Protein AF-A0AAV3F1B6-F1 (afdb_monomer_lite)

Organism: NCBI:txid883154

Structure (mmCIF, N/CA/C/O backbone):
data_AF-A0AAV3F1B6-F1
#
_entry.id   AF-A0AAV3F1B6-F1
#
loop_
_atom_site.group_PDB
_atom_site.id
_atom_site.type_symbol
_atom_site.label_atom_id
_atom_site.label_alt_id
_atom_site.label_comp_id
_atom_site.label_asym_id
_atom_site.label_entity_id
_atom_site.label_seq_id
_atom_site.pdbx_PDB_ins_code
_atom_site.Cartn_x
_atom_site.Cartn_y
_atom_site.Cartn_z
_atom_site.occupancy
_atom_site.B_iso_or_equiv
_atom_site.auth_seq_id
_atom_site.auth_comp_id
_atom_site.auth_asym_id
_atom_site.auth_atom_id
_atom_site.pdbx_PDB_model_num
ATOM 1 N N . MET A 1 1 ? -27.889 -4.962 5.431 1.00 51.09 1 MET A N 1
ATOM 2 C CA . MET A 1 1 ? -27.664 -3.632 6.039 1.00 51.09 1 MET A CA 1
ATOM 3 C C . MET A 1 1 ? -26.229 -3.251 5.745 1.00 51.09 1 MET A C 1
ATOM 5 O O . MET A 1 1 ? -25.354 -4.020 6.113 1.00 51.09 1 MET A O 1
ATOM 9 N N . LYS A 1 2 ? -25.988 -2.137 5.050 1.00 64.56 2 LYS A N 1
ATOM 10 C CA . LYS A 1 2 ? -24.632 -1.597 4.912 1.00 64.56 2 LYS A CA 1
ATOM 11 C C . LYS A 1 2 ? -24.291 -0.901 6.227 1.00 64.56 2 LYS A C 1
ATOM 13 O O . LYS A 1 2 ? -24.905 0.117 6.533 1.00 64.56 2 LYS A O 1
ATOM 18 N N . TYR A 1 3 ? -23.427 -1.491 7.042 1.00 85.31 3 TYR A N 1
ATOM 19 C CA . TYR A 1 3 ? -22.912 -0.828 8.241 1.00 85.31 3 TYR A CA 1
ATOM 20 C C . TYR A 1 3 ? -21.629 -0.080 7.880 1.00 85.31 3 TYR A C 1
ATOM 22 O O . TYR A 1 3 ? -20.854 -0.528 7.029 1.00 85.31 3 TYR A O 1
ATOM 30 N N . LYS A 1 4 ? -21.467 1.092 8.494 1.00 95.69 4 LYS A N 1
ATOM 31 C CA . LYS A 1 4 ? -20.307 1.961 8.316 1.00 95.69 4 LYS A CA 1
ATOM 32 C C . LYS A 1 4 ? -19.255 1.608 9.357 1.00 95.69 4 LYS A C 1
ATOM 34 O O . LYS A 1 4 ? -19.613 1.388 10.513 1.00 95.69 4 LYS A O 1
ATOM 39 N N . ILE A 1 5 ? -18.003 1.528 8.930 1.00 97.69 5 ILE A N 1
ATOM 40 C CA . ILE A 1 5 ? -16.856 1.263 9.796 1.00 97.69 5 ILE A CA 1
ATOM 41 C C . ILE A 1 5 ? -15.791 2.309 9.518 1.00 97.69 5 ILE A C 1
ATOM 43 O O . ILE A 1 5 ? -15.439 2.536 8.362 1.00 97.69 5 ILE A O 1
ATOM 47 N N . ASP A 1 6 ? -15.238 2.875 10.580 1.00 98.38 6 ASP A N 1
ATOM 48 C CA . ASP A 1 6 ? -14.029 3.680 10.491 1.00 98.38 6 ASP A CA 1
ATOM 49 C C . ASP A 1 6 ? -12.834 2.801 10.872 1.00 98.38 6 ASP A C 1
ATOM 51 O O . ASP A 1 6 ? -12.819 2.157 11.923 1.00 98.38 6 ASP A O 1
ATOM 55 N N . LEU A 1 7 ? -11.862 2.714 9.967 1.00 98.44 7 LEU A N 1
ATOM 56 C CA . LEU A 1 7 ? -10.625 1.958 10.125 1.00 98.44 7 LEU A CA 1
ATOM 57 C C . LEU A 1 7 ? -9.469 2.945 10.268 1.00 98.44 7 LEU A C 1
ATOM 59 O O . LEU A 1 7 ? -9.038 3.549 9.290 1.00 98.44 7 LEU A O 1
ATOM 63 N N . TYR A 1 8 ? -8.944 3.082 11.478 1.00 98.38 8 TYR A N 1
ATOM 64 C CA . TYR A 1 8 ? -7.770 3.897 11.775 1.00 98.38 8 TYR A CA 1
ATOM 65 C C . TYR A 1 8 ? -6.519 3.033 11.727 1.00 98.38 8 TYR A C 1
ATOM 67 O O . TYR A 1 8 ? -6.517 1.932 12.271 1.00 98.38 8 TYR A O 1
ATOM 75 N N . THR A 1 9 ? -5.454 3.507 11.083 1.00 97.38 9 THR A N 1
ATOM 76 C CA . THR A 1 9 ? -4.193 2.761 10.984 1.00 97.38 9 THR A CA 1
ATOM 77 C C . THR A 1 9 ? -2.992 3.658 11.227 1.00 97.38 9 THR A C 1
ATOM 79 O O . THR A 1 9 ? -2.919 4.783 10.726 1.00 97.38 9 THR A O 1
ATOM 82 N N . ARG A 1 10 ? -2.026 3.152 11.994 1.00 94.62 10 ARG A N 1
ATOM 83 C CA . ARG A 1 10 ? -0.773 3.855 12.269 1.00 94.62 10 ARG A CA 1
ATOM 84 C C . ARG A 1 10 ? 0.383 2.872 12.361 1.00 94.62 10 ARG A C 1
ATOM 86 O O . ARG A 1 10 ? 0.215 1.745 12.820 1.00 94.62 10 ARG A O 1
ATOM 93 N N . VAL A 1 11 ? 1.555 3.337 11.944 1.00 93.69 11 VAL A N 1
ATOM 94 C CA . VAL A 1 11 ? 2.824 2.621 12.077 1.00 93.69 11 VAL A CA 1
ATOM 95 C C . VAL A 1 11 ? 3.701 3.364 13.073 1.00 93.69 11 VAL A C 1
ATOM 97 O O . VAL A 1 11 ? 3.847 4.586 12.982 1.00 93.69 11 VAL A O 1
ATOM 100 N N . LYS A 1 12 ? 4.276 2.624 14.018 1.00 92.50 12 LYS A N 1
ATOM 101 C CA . LYS A 1 12 ? 5.363 3.076 14.878 1.00 92.50 12 LYS A CA 1
ATOM 102 C C . LYS A 1 12 ? 6.665 2.454 14.383 1.00 92.50 12 LYS A C 1
ATOM 104 O O . LYS A 1 12 ? 6.708 1.273 14.047 1.00 92.50 12 LYS A O 1
ATOM 109 N N . ILE A 1 13 ? 7.702 3.276 14.332 1.00 89.94 13 ILE A N 1
ATOM 110 C CA . ILE A 1 13 ? 9.041 2.915 13.874 1.00 89.94 13 ILE A CA 1
ATOM 111 C C . ILE A 1 13 ? 9.964 3.010 15.085 1.00 89.94 13 ILE A C 1
ATOM 113 O O . ILE A 1 13 ? 9.898 4.004 15.817 1.00 89.94 13 ILE A O 1
ATOM 117 N N . ASP A 1 14 ? 10.781 1.985 15.304 1.00 85.31 14 ASP A N 1
ATOM 118 C CA . ASP A 1 14 ? 11.947 2.082 16.174 1.00 85.31 14 ASP A CA 1
ATOM 119 C C . ASP A 1 14 ? 13.096 2.676 15.357 1.00 85.31 14 ASP A C 1
ATOM 121 O O . ASP A 1 14 ? 13.495 2.124 14.341 1.00 85.31 14 ASP A O 1
ATOM 125 N N . THR A 1 15 ? 13.616 3.828 15.769 1.00 80.38 15 THR A N 1
ATOM 126 C CA . THR A 1 15 ? 14.712 4.503 15.057 1.00 80.38 15 THR A CA 1
ATOM 127 C C . THR A 1 15 ? 16.085 3.905 15.366 1.00 80.38 15 THR A C 1
ATOM 129 O O . THR A 1 15 ? 17.077 4.326 14.780 1.00 80.38 15 THR A O 1
ATOM 132 N N . SER A 1 16 ? 16.168 2.980 16.325 1.00 77.69 16 SER A N 1
ATOM 133 C CA . SER A 1 16 ? 17.412 2.316 16.733 1.00 77.69 16 SER A CA 1
ATOM 134 C C . SER A 1 16 ? 17.604 0.928 16.114 1.00 77.69 16 SER A C 1
ATOM 136 O O . SER A 1 16 ? 18.684 0.349 16.237 1.00 77.69 16 SER A O 1
ATOM 138 N N . SER A 1 17 ? 16.583 0.404 15.434 1.00 83.62 17 SER A N 1
ATOM 139 C CA . SER A 1 17 ? 16.595 -0.901 14.775 1.00 83.62 17 SER A CA 1
ATOM 140 C C . SER A 1 17 ? 15.791 -0.858 13.470 1.00 83.62 17 SER A C 1
ATOM 142 O O . SER A 1 17 ? 15.282 0.185 13.068 1.00 83.62 17 SER A O 1
ATOM 144 N N . ASP A 1 18 ? 15.674 -1.986 12.775 1.00 83.88 18 ASP A N 1
ATOM 145 C CA . ASP A 1 18 ? 14.785 -2.125 11.620 1.00 83.88 18 ASP A CA 1
ATOM 146 C C . ASP A 1 18 ? 13.322 -2.410 12.021 1.00 83.88 18 ASP A C 1
ATOM 148 O O . ASP A 1 18 ? 12.442 -2.496 11.151 1.00 83.88 18 ASP A O 1
ATOM 152 N N . ALA A 1 19 ? 13.047 -2.514 13.327 1.00 90.94 19 ALA A N 1
ATOM 153 C CA . ALA A 1 19 ? 11.755 -2.890 13.868 1.00 90.94 19 ALA A CA 1
ATOM 154 C C . ALA A 1 19 ? 10.672 -1.835 13.618 1.00 90.94 19 ALA A C 1
ATOM 156 O O . ALA A 1 19 ? 10.834 -0.630 13.840 1.00 90.94 19 ALA A O 1
ATOM 157 N N . LYS A 1 20 ? 9.503 -2.309 13.193 1.00 94.19 20 LYS A N 1
ATOM 158 C CA . LYS A 1 20 ? 8.306 -1.488 12.994 1.00 94.19 20 LYS A CA 1
ATOM 159 C C . LYS A 1 20 ? 7.093 -2.260 13.473 1.00 94.19 20 LYS A C 1
ATOM 161 O O . LYS A 1 20 ? 7.001 -3.472 13.305 1.00 94.19 20 LYS A O 1
ATOM 166 N N . ALA A 1 21 ? 6.134 -1.553 14.045 1.00 95.94 21 ALA A N 1
ATOM 167 C CA . ALA A 1 21 ? 4.867 -2.126 14.461 1.00 95.94 21 ALA A CA 1
ATOM 168 C C . ALA A 1 21 ? 3.725 -1.331 13.858 1.00 95.94 21 ALA A C 1
ATOM 170 O O . ALA A 1 21 ? 3.789 -0.104 13.773 1.00 95.94 21 ALA A O 1
ATOM 171 N N . TYR A 1 22 ? 2.659 -2.019 13.471 1.00 96.75 22 TYR A N 1
ATOM 172 C CA . TYR A 1 22 ? 1.410 -1.348 13.156 1.00 96.75 22 TYR A CA 1
ATOM 173 C C . TYR A 1 22 ? 0.394 -1.555 14.268 1.00 96.75 22 TYR A C 1
ATOM 175 O O . TYR A 1 22 ? 0.394 -2.576 14.954 1.00 96.75 22 TYR A O 1
ATOM 183 N N . ALA A 1 23 ? -0.543 -0.620 14.357 1.00 97.94 23 ALA A N 1
ATOM 184 C CA . ALA A 1 23 ? -1.841 -0.860 14.957 1.00 97.94 23 ALA A CA 1
ATOM 185 C C . ALA A 1 23 ? -2.942 -0.431 13.984 1.00 97.94 23 ALA A C 1
ATOM 187 O O . ALA A 1 23 ? -2.802 0.547 13.240 1.00 97.94 23 ALA A O 1
ATOM 188 N N . ASN A 1 24 ? -4.035 -1.185 13.987 1.00 98.00 24 ASN A N 1
ATOM 189 C CA . ASN A 1 24 ? -5.282 -0.811 13.353 1.00 98.00 24 ASN A CA 1
ATOM 190 C C . ASN A 1 24 ? -6.422 -0.848 14.371 1.00 98.00 24 ASN A C 1
ATOM 192 O O . ASN A 1 24 ? -6.467 -1.720 15.235 1.00 98.00 24 ASN A O 1
ATOM 196 N N . MET A 1 25 ? -7.337 0.105 14.270 1.00 98.50 25 MET A N 1
ATOM 197 C CA . MET A 1 25 ? -8.509 0.209 15.124 1.00 98.50 25 MET A CA 1
ATOM 198 C C . MET A 1 25 ? -9.754 0.296 14.250 1.00 98.50 25 MET A C 1
ATOM 200 O O . MET A 1 25 ? -9.853 1.151 13.373 1.00 98.50 25 MET A O 1
ATOM 204 N N . LEU A 1 26 ? -10.697 -0.610 14.493 1.00 98.25 26 LEU A N 1
ATOM 205 C CA . LEU A 1 26 ? -11.982 -0.690 13.808 1.00 98.25 26 LEU A CA 1
ATOM 206 C C . LEU A 1 26 ? -13.075 -0.159 14.726 1.00 98.25 26 LEU A C 1
ATOM 208 O O . LEU A 1 26 ? -13.292 -0.742 15.787 1.00 98.25 26 LEU A O 1
ATOM 212 N N . CYS A 1 27 ? -13.778 0.887 14.304 1.00 97.81 27 CYS A N 1
ATOM 213 C CA . CYS A 1 27 ? -14.843 1.518 15.077 1.00 97.81 27 CYS A CA 1
ATOM 214 C C . CYS A 1 27 ? -16.205 1.403 14.378 1.00 97.81 27 CYS A C 1
ATOM 216 O O . CYS A 1 27 ? -16.333 1.641 13.175 1.00 97.81 27 CYS A O 1
ATOM 218 N N . ILE A 1 28 ? -17.233 1.047 15.153 1.00 95.25 28 ILE A N 1
ATOM 219 C CA . ILE A 1 28 ? -18.650 1.096 14.772 1.00 95.25 28 ILE A CA 1
ATOM 220 C C . ILE A 1 28 ? -19.353 2.002 15.784 1.00 95.25 28 ILE A C 1
ATOM 222 O O . ILE A 1 28 ? -19.661 1.576 16.900 1.00 95.25 28 ILE A O 1
ATOM 226 N N . GLY A 1 29 ? -19.586 3.261 15.405 1.00 90.94 29 GLY A N 1
ATOM 227 C CA . GLY A 1 29 ? -19.962 4.292 16.377 1.00 90.94 29 GLY A CA 1
ATOM 228 C C . GLY A 1 29 ? -18.877 4.411 17.450 1.00 90.94 29 GLY A C 1
ATOM 229 O O . GLY A 1 29 ? -17.697 4.480 17.118 1.00 90.94 29 GLY A O 1
ATOM 230 N N . ASP A 1 30 ? -19.268 4.338 18.720 1.00 91.81 30 ASP A N 1
ATOM 231 C CA . ASP A 1 30 ? -18.342 4.459 19.856 1.00 91.81 30 ASP A CA 1
ATOM 232 C C . ASP A 1 30 ? -17.638 3.139 20.223 1.00 91.81 30 ASP A C 1
ATOM 234 O O . ASP A 1 30 ? -16.799 3.098 21.122 1.00 91.81 30 ASP A O 1
ATOM 238 N N . GLN A 1 31 ? -17.990 2.027 19.569 1.00 95.75 31 GLN A N 1
ATOM 239 C CA . GLN A 1 31 ? -17.391 0.724 19.850 1.00 95.75 31 GLN A CA 1
ATOM 240 C C . GLN A 1 31 ? -16.184 0.492 18.952 1.00 95.75 31 GLN A C 1
ATOM 242 O O . GLN A 1 31 ? -16.343 0.225 17.760 1.00 95.75 31 GLN A O 1
ATOM 247 N N . CYS A 1 32 ? -14.993 0.534 19.542 1.00 96.75 32 CYS A N 1
ATOM 248 C CA . CYS A 1 32 ? -13.738 0.313 18.838 1.00 96.75 32 CYS A CA 1
ATOM 249 C C . CYS A 1 32 ? -13.053 -0.985 19.278 1.00 96.75 32 CYS A C 1
ATOM 251 O O . CYS A 1 32 ? -13.134 -1.401 20.436 1.00 96.75 32 CYS A O 1
ATOM 253 N N . LYS A 1 33 ? -12.359 -1.631 18.339 1.00 97.69 33 LYS A N 1
ATOM 254 C CA . LYS A 1 33 ? -11.487 -2.776 18.603 1.00 97.69 33 LYS A CA 1
ATOM 255 C C . LYS A 1 33 ? -10.147 -2.579 17.909 1.00 97.69 33 LYS A C 1
ATOM 257 O O . LYS A 1 33 ? -10.115 -2.358 16.700 1.00 97.69 33 LYS A O 1
ATOM 262 N N . THR A 1 34 ? -9.069 -2.725 18.671 1.00 98.12 34 THR A N 1
ATOM 263 C CA . THR A 1 34 ? -7.694 -2.515 18.205 1.00 98.12 34 THR A CA 1
ATOM 264 C C . THR A 1 34 ? -6.973 -3.847 18.004 1.00 98.12 34 THR A C 1
ATOM 266 O O . THR A 1 34 ? -7.135 -4.782 18.789 1.00 98.12 34 THR A O 1
ATOM 269 N N . PHE A 1 35 ? -6.169 -3.926 16.949 1.00 98.00 35 PHE A N 1
ATOM 270 C CA . PHE A 1 35 ? -5.273 -5.032 16.630 1.00 98.00 35 PHE A CA 1
ATOM 271 C C . PHE A 1 35 ? -3.901 -4.459 16.297 1.00 98.00 35 PHE A C 1
ATOM 273 O O . PHE A 1 35 ? -3.808 -3.425 15.640 1.00 98.00 35 PHE A O 1
ATOM 280 N N . ALA A 1 36 ? -2.836 -5.130 16.713 1.00 97.69 36 ALA A N 1
ATOM 281 C CA . ALA A 1 36 ? -1.480 -4.666 16.476 1.00 97.69 36 ALA A CA 1
ATOM 282 C C . ALA A 1 36 ? -0.521 -5.843 16.370 1.00 97.69 36 ALA A C 1
ATOM 284 O O . ALA A 1 36 ? -0.793 -6.908 16.921 1.00 97.69 36 ALA A O 1
ATOM 285 N N . GLU A 1 37 ? 0.563 -5.640 15.636 1.00 97.56 37 GLU A N 1
ATOM 286 C CA . GLU A 1 37 ? 1.600 -6.642 15.414 1.00 97.56 37 GLU A CA 1
ATOM 287 C C . GLU A 1 37 ? 2.913 -5.934 15.063 1.00 97.56 37 GLU A C 1
ATOM 289 O O . GLU A 1 37 ? 2.904 -4.822 14.519 1.00 97.56 37 GLU A O 1
ATOM 294 N N . GLY A 1 38 ? 4.036 -6.558 15.408 1.00 96.25 38 GLY A N 1
ATOM 295 C CA . GLY A 1 38 ? 5.369 -5.986 15.257 1.00 96.25 38 GLY A CA 1
ATOM 296 C C . GLY A 1 38 ? 6.277 -6.886 14.443 1.00 96.25 38 GLY A C 1
ATOM 297 O O . GLY A 1 38 ? 6.231 -8.106 14.588 1.00 96.25 38 GLY A O 1
ATOM 298 N N . PHE A 1 39 ? 7.095 -6.271 13.595 1.00 95.75 39 PHE A N 1
ATOM 299 C CA . PHE A 1 39 ? 7.943 -6.967 12.645 1.00 95.75 39 PHE A CA 1
ATOM 300 C C . PHE A 1 39 ? 9.365 -6.402 12.631 1.00 95.75 39 PHE A C 1
ATOM 302 O O . PHE A 1 39 ? 9.568 -5.199 12.812 1.00 95.75 39 PHE A O 1
ATOM 309 N N . ILE A 1 40 ? 10.325 -7.268 12.327 1.00 92.06 40 ILE A N 1
ATOM 310 C CA . ILE A 1 40 ? 11.663 -6.951 11.802 1.00 92.06 40 ILE A CA 1
ATOM 311 C C . ILE A 1 40 ? 11.722 -7.328 10.318 1.00 92.06 40 ILE A C 1
ATOM 313 O O . ILE A 1 40 ? 10.762 -7.909 9.803 1.00 92.06 40 ILE A O 1
ATOM 317 N N . GLU A 1 41 ? 12.796 -6.950 9.627 1.00 85.62 41 GLU A N 1
ATOM 318 C CA . GLU A 1 41 ? 13.012 -7.229 8.205 1.00 85.62 41 GLU A CA 1
ATOM 319 C C . GLU A 1 41 ? 11.797 -6.839 7.362 1.00 85.62 41 GLU A C 1
ATOM 321 O O . GLU A 1 41 ? 11.110 -7.666 6.772 1.00 85.62 41 GLU A O 1
ATOM 326 N N . ASN A 1 42 ? 11.482 -5.548 7.375 1.00 89.06 42 ASN A N 1
ATOM 327 C CA . ASN A 1 42 ? 10.314 -4.980 6.714 1.00 89.06 42 ASN A CA 1
ATOM 328 C C . ASN A 1 42 ? 10.573 -3.528 6.303 1.00 89.06 42 ASN A C 1
ATOM 330 O O . ASN A 1 42 ? 11.511 -2.880 6.780 1.00 89.06 42 ASN A O 1
ATOM 334 N N . SER A 1 43 ? 9.659 -2.971 5.512 1.00 87.19 43 SER A N 1
ATOM 335 C CA . SER A 1 43 ? 9.654 -1.551 5.173 1.00 87.19 43 SER A CA 1
ATOM 336 C C . SER A 1 43 ? 8.432 -0.802 5.702 1.00 87.19 43 SER A C 1
ATOM 338 O O . SER A 1 43 ? 7.381 -1.380 5.992 1.00 87.19 43 SER A O 1
ATOM 340 N N . GLN A 1 44 ? 8.549 0.524 5.825 1.00 86.94 44 GLN A N 1
ATOM 341 C CA . GLN A 1 44 ? 7.453 1.371 6.303 1.00 86.94 44 GLN A CA 1
ATOM 342 C C . GLN A 1 44 ? 6.229 1.293 5.383 1.00 86.94 44 GLN A C 1
ATOM 344 O O . GLN A 1 44 ? 5.097 1.207 5.874 1.00 86.94 44 GLN A O 1
ATOM 349 N N . SER A 1 45 ? 6.446 1.301 4.064 1.00 89.50 45 SER A N 1
ATOM 350 C CA . SER A 1 45 ? 5.372 1.205 3.072 1.00 89.50 45 SER A CA 1
ATOM 351 C C . SER A 1 45 ? 4.612 -0.121 3.209 1.00 89.50 45 SER A C 1
ATOM 353 O O . SER A 1 45 ? 3.375 -0.143 3.211 1.00 89.50 45 SER A O 1
ATOM 355 N N . ARG A 1 46 ? 5.348 -1.216 3.435 1.00 93.25 46 ARG A N 1
ATOM 356 C CA . ARG A 1 46 ? 4.813 -2.563 3.620 1.00 93.25 46 ARG A CA 1
ATOM 357 C C . ARG A 1 46 ? 4.014 -2.708 4.912 1.00 93.25 46 ARG A C 1
ATOM 359 O O . ARG A 1 46 ? 2.868 -3.154 4.867 1.00 93.25 46 ARG A O 1
ATOM 366 N N . ILE A 1 47 ? 4.561 -2.266 6.047 1.00 95.12 47 ILE A N 1
ATOM 367 C CA . ILE A 1 47 ? 3.866 -2.308 7.344 1.00 95.12 47 ILE A CA 1
ATOM 368 C C . ILE A 1 47 ? 2.611 -1.422 7.333 1.00 95.12 47 ILE A C 1
ATOM 370 O O . ILE A 1 47 ? 1.570 -1.823 7.856 1.00 95.12 47 ILE A O 1
ATOM 374 N N . SER A 1 48 ? 2.660 -0.262 6.668 1.00 94.31 48 SER A N 1
ATOM 375 C CA . SER A 1 48 ? 1.499 0.629 6.518 1.00 94.31 48 SER A CA 1
ATOM 376 C C . SER A 1 48 ? 0.369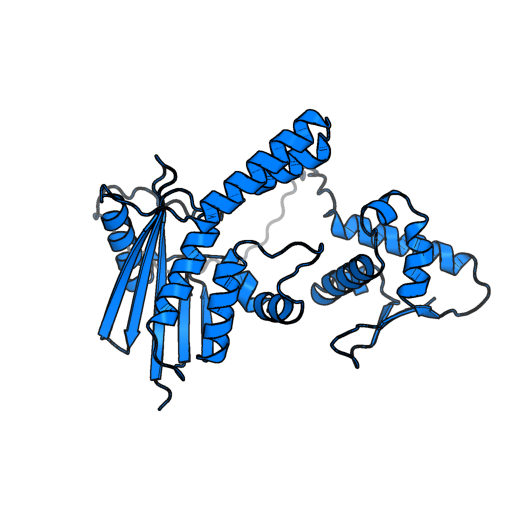 -0.024 5.720 1.00 94.31 48 SER A C 1
ATOM 378 O O . SER A 1 48 ? -0.787 -0.011 6.146 1.00 94.31 48 SER A O 1
ATOM 380 N N . LEU A 1 49 ? 0.692 -0.637 4.577 1.00 96.50 49 LEU A N 1
ATOM 381 C CA . LEU A 1 49 ? -0.290 -1.357 3.767 1.00 96.50 49 LEU A CA 1
ATOM 382 C C . LEU A 1 49 ? -0.830 -2.591 4.503 1.00 96.50 49 LEU A C 1
ATOM 384 O O . LEU A 1 49 ? -2.035 -2.851 4.482 1.00 96.50 49 LEU A O 1
ATOM 388 N N . MET A 1 50 ? 0.039 -3.325 5.200 1.00 97.50 50 MET A N 1
ATOM 389 C CA . MET A 1 50 ? -0.345 -4.492 5.987 1.00 97.50 50 MET A CA 1
ATOM 390 C C . MET A 1 50 ? -1.325 -4.133 7.107 1.00 97.50 50 MET A C 1
ATOM 392 O O . MET A 1 50 ? -2.299 -4.863 7.295 1.00 97.50 50 MET A O 1
ATOM 396 N N . ALA A 1 51 ? -1.136 -3.002 7.793 1.00 97.75 51 ALA A N 1
ATOM 397 C CA . ALA A 1 51 ? -2.057 -2.515 8.821 1.00 97.75 51 AL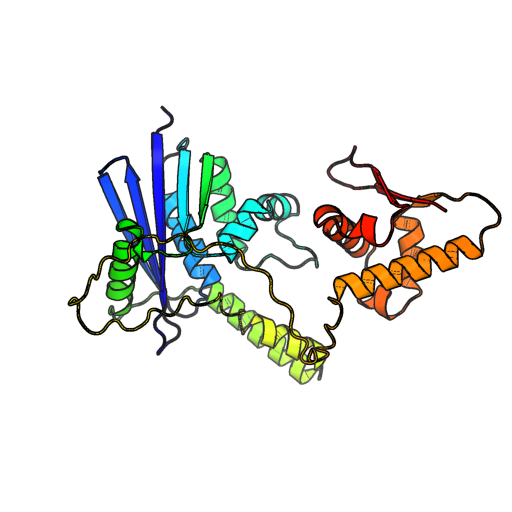A A CA 1
ATOM 398 C C . ALA A 1 51 ? -3.493 -2.382 8.291 1.00 97.75 51 ALA A C 1
ATOM 400 O O . ALA A 1 51 ? -4.446 -2.832 8.934 1.00 97.75 51 ALA A O 1
ATOM 401 N N . ILE A 1 52 ? -3.631 -1.808 7.092 1.00 98.19 52 ILE A N 1
ATOM 402 C CA . ILE A 1 52 ? -4.911 -1.610 6.409 1.00 98.19 52 ILE A CA 1
ATOM 403 C C . ILE A 1 52 ? -5.497 -2.952 5.976 1.00 98.19 52 ILE A C 1
ATOM 405 O O . ILE A 1 52 ? -6.644 -3.247 6.301 1.00 98.19 52 ILE A O 1
ATOM 409 N N . VAL A 1 53 ? -4.714 -3.790 5.289 1.00 98.38 53 VAL A N 1
ATOM 410 C CA . VAL A 1 53 ? -5.167 -5.109 4.816 1.00 98.38 53 VAL A CA 1
ATOM 411 C C . VAL A 1 53 ? -5.655 -5.968 5.979 1.00 98.38 53 VAL A C 1
ATOM 413 O O . VAL A 1 53 ? -6.756 -6.509 5.918 1.00 98.38 53 VAL A O 1
ATOM 416 N N . LYS A 1 54 ? -4.879 -6.049 7.065 1.00 98.19 54 LYS A N 1
ATOM 417 C CA . LYS A 1 54 ? -5.230 -6.829 8.256 1.00 98.19 54 LYS A CA 1
ATOM 418 C C . LYS A 1 54 ? -6.493 -6.308 8.933 1.00 98.19 54 LYS A C 1
ATOM 420 O O . LYS A 1 54 ? -7.302 -7.126 9.363 1.00 98.19 54 LYS A O 1
ATOM 425 N N . GLY A 1 55 ? -6.675 -4.987 9.001 1.00 97.94 55 GLY A N 1
ATOM 426 C CA . GLY A 1 55 ? -7.896 -4.367 9.517 1.00 97.94 55 GLY A CA 1
ATOM 427 C C . GLY A 1 55 ? -9.117 -4.713 8.663 1.00 97.94 55 GLY A C 1
ATOM 428 O O . GLY A 1 55 ? -10.120 -5.194 9.185 1.00 97.94 55 GLY A O 1
ATOM 429 N N . LEU A 1 56 ? -9.014 -4.555 7.340 1.00 98.19 56 LEU A N 1
ATOM 430 C CA . LEU A 1 56 ? -10.086 -4.895 6.398 1.00 98.19 56 LEU A CA 1
ATOM 431 C C . LEU A 1 56 ? -10.449 -6.387 6.435 1.00 98.19 56 LEU A C 1
ATOM 433 O O . LEU A 1 56 ? -11.625 -6.736 6.390 1.00 98.19 56 LEU A O 1
ATOM 437 N N . GLU A 1 57 ? -9.467 -7.276 6.592 1.00 97.94 57 GLU A N 1
ATOM 438 C CA . GLU A 1 57 ? -9.694 -8.722 6.701 1.00 97.94 57 GLU A CA 1
ATOM 439 C C . GLU A 1 57 ? -10.545 -9.120 7.920 1.00 97.94 57 GLU A C 1
ATOM 441 O O . GLU A 1 57 ? -11.214 -10.154 7.871 1.00 97.94 57 GLU A O 1
ATOM 446 N N . GLN A 1 58 ? -10.591 -8.302 8.981 1.00 97.38 58 GLN A N 1
ATOM 447 C CA . GLN A 1 58 ? -11.472 -8.547 10.134 1.00 97.38 58 GLN A CA 1
ATOM 448 C C . GLN A 1 58 ? -12.942 -8.193 9.856 1.00 97.38 58 GLN A C 1
ATOM 450 O O . GLN A 1 58 ? -13.830 -8.559 10.633 1.00 97.38 58 GLN A O 1
ATOM 455 N N . ILE A 1 59 ? -13.222 -7.457 8.779 1.00 95.75 59 ILE A N 1
ATOM 456 C CA . ILE A 1 59 ? -14.549 -6.928 8.480 1.00 95.75 59 ILE A CA 1
ATOM 457 C C . ILE A 1 59 ? -15.362 -7.968 7.693 1.00 95.75 59 ILE A C 1
ATOM 459 O O . ILE A 1 59 ? -14.897 -8.607 6.742 1.00 95.75 59 ILE A O 1
ATOM 463 N N . LYS A 1 60 ? -16.630 -8.151 8.083 1.00 92.75 60 LYS A N 1
ATOM 464 C CA . LYS A 1 60 ? -17.581 -8.967 7.311 1.00 92.75 60 LYS A CA 1
ATOM 465 C C . LYS A 1 60 ? -17.997 -8.225 6.034 1.00 92.75 60 LYS A C 1
ATOM 467 O O . LYS A 1 60 ? -18.071 -6.998 6.019 1.00 92.75 60 LYS A O 1
ATOM 472 N N . GLU A 1 61 ? -18.264 -8.966 4.966 1.00 92.81 61 GLU A N 1
ATOM 473 C CA . GLU A 1 61 ? -18.537 -8.428 3.625 1.00 92.81 61 GLU A CA 1
ATOM 474 C C . GLU A 1 61 ? -19.716 -7.432 3.581 1.00 92.81 61 GLU A C 1
ATOM 476 O O . GLU A 1 61 ? -20.655 -7.519 4.373 1.00 92.81 61 GLU A O 1
ATOM 481 N N . GLY A 1 62 ? -19.671 -6.478 2.644 1.00 93.62 62 GLY A N 1
ATOM 482 C CA . GLY A 1 62 ? -20.750 -5.515 2.386 1.00 93.62 62 GLY A CA 1
ATOM 483 C C . GLY A 1 62 ? -20.703 -4.225 3.216 1.00 93.62 62 GLY A C 1
ATOM 484 O O . GLY A 1 62 ? -21.650 -3.435 3.169 1.00 93.62 62 GLY A O 1
ATOM 485 N N . ALA A 1 63 ? -19.624 -4.004 3.971 1.00 96.31 63 ALA A N 1
ATOM 486 C CA . ALA A 1 63 ? -19.391 -2.778 4.736 1.00 96.31 63 ALA A CA 1
ATOM 487 C C . ALA A 1 63 ? -19.023 -1.570 3.852 1.00 96.31 63 ALA A C 1
ATOM 489 O O . ALA A 1 63 ? -18.394 -1.719 2.800 1.00 96.31 63 ALA A O 1
ATOM 490 N N . GLU A 1 64 ? -19.378 -0.370 4.316 1.00 97.50 64 GLU A N 1
ATOM 491 C CA . GLU A 1 64 ? -18.794 0.887 3.833 1.00 97.50 64 GLU A CA 1
ATOM 492 C C . GLU A 1 64 ? -17.702 1.301 4.824 1.00 97.50 64 GLU A C 1
ATOM 494 O O . GLU A 1 64 ? -18.001 1.528 5.995 1.00 97.50 64 GLU A O 1
ATOM 499 N N . VAL A 1 65 ? -16.446 1.340 4.382 1.00 98.00 65 VAL A N 1
ATOM 500 C CA . VAL A 1 65 ? -15.290 1.539 5.264 1.00 98.00 65 VAL A CA 1
ATOM 501 C C . VAL A 1 65 ? -14.584 2.842 4.919 1.00 98.00 65 VAL A C 1
ATOM 503 O O . VAL A 1 65 ? -14.165 3.025 3.775 1.00 98.00 65 VAL A O 1
ATOM 506 N N . THR A 1 66 ? -14.415 3.722 5.905 1.00 98.00 66 THR A N 1
ATOM 507 C CA . THR A 1 66 ? -13.545 4.900 5.795 1.00 98.00 66 THR A CA 1
ATOM 508 C C . THR A 1 66 ? -12.197 4.569 6.421 1.00 98.00 66 THR A C 1
ATOM 510 O O . THR A 1 66 ? -12.119 4.239 7.600 1.00 98.00 66 THR A O 1
ATOM 513 N N . ILE A 1 67 ? -11.130 4.633 5.634 1.00 98.25 67 ILE A N 1
ATOM 514 C CA . ILE A 1 67 ? -9.770 4.322 6.070 1.00 98.25 67 ILE A CA 1
ATOM 515 C C . ILE A 1 67 ? -9.067 5.629 6.424 1.00 98.25 67 ILE A C 1
ATOM 517 O O . ILE A 1 67 ? -8.867 6.466 5.552 1.00 98.25 67 ILE A O 1
ATOM 521 N N . TYR A 1 68 ? -8.659 5.779 7.678 1.00 97.62 68 TYR A N 1
ATOM 522 C CA . TYR A 1 68 ? -7.853 6.888 8.173 1.00 97.62 68 TYR A CA 1
ATOM 523 C C . TYR A 1 68 ? -6.404 6.421 8.307 1.00 97.62 68 TYR A C 1
ATOM 525 O O . TYR A 1 68 ? -6.089 5.566 9.141 1.00 97.62 68 TYR A O 1
ATOM 533 N N . ALA A 1 69 ? -5.517 6.960 7.476 1.00 92.19 69 ALA A N 1
ATOM 534 C CA . ALA A 1 69 ? -4.111 6.565 7.460 1.00 92.19 69 ALA A CA 1
ATOM 535 C C . ALA A 1 69 ? -3.191 7.743 7.127 1.00 92.19 69 ALA A C 1
ATOM 537 O O . ALA A 1 69 ? -3.591 8.708 6.474 1.00 92.19 69 ALA A O 1
ATOM 538 N N . THR A 1 70 ? -1.932 7.633 7.554 1.00 87.12 70 THR A N 1
ATOM 539 C CA . THR A 1 70 ? -0.900 8.661 7.339 1.00 87.12 70 THR A CA 1
ATOM 540 C C . THR A 1 70 ? 0.027 8.357 6.157 1.00 87.12 70 THR A C 1
ATOM 542 O O . THR A 1 70 ? 0.859 9.192 5.818 1.00 87.12 70 THR A O 1
ATOM 545 N N . SER A 1 71 ? -0.067 7.173 5.537 1.00 87.88 71 SER A N 1
ATOM 546 C CA . SER A 1 71 ? 0.815 6.795 4.421 1.00 87.88 71 SER A CA 1
ATOM 547 C C . SER A 1 71 ? 0.336 7.418 3.111 1.00 87.88 71 SER A C 1
ATOM 549 O O . SER A 1 71 ? -0.706 7.040 2.560 1.00 87.88 71 SER A O 1
ATOM 551 N N . LYS A 1 72 ? 1.141 8.349 2.586 1.00 85.62 72 LYS A N 1
ATOM 552 C CA . LYS A 1 72 ? 0.939 8.929 1.252 1.00 85.62 72 LYS A CA 1
ATOM 553 C C . LYS A 1 72 ? 1.098 7.853 0.175 1.00 85.62 72 LYS A C 1
ATOM 555 O O . LYS A 1 72 ? 0.376 7.908 -0.817 1.00 85.62 72 LYS A O 1
ATOM 560 N N . TYR A 1 73 ? 1.994 6.875 0.351 1.00 86.00 73 TYR A N 1
ATOM 561 C CA . TYR A 1 73 ? 2.174 5.770 -0.596 1.00 86.00 73 TYR A CA 1
ATOM 562 C C . TYR A 1 73 ? 0.872 4.994 -0.828 1.00 86.00 73 TYR A C 1
ATOM 564 O O . TYR A 1 73 ? 0.437 4.851 -1.976 1.00 86.00 73 TYR A O 1
ATOM 572 N N . VAL A 1 74 ? 0.220 4.533 0.247 1.00 88.31 74 VAL A N 1
ATOM 573 C CA . VAL A 1 74 ? -1.005 3.728 0.129 1.00 88.31 74 VAL A CA 1
ATOM 574 C C . VAL A 1 74 ? -2.152 4.562 -0.437 1.00 88.31 74 VAL A C 1
ATOM 576 O O . VAL A 1 74 ? -2.812 4.125 -1.382 1.00 88.31 74 VAL A O 1
ATOM 579 N N . MET A 1 75 ? -2.346 5.778 0.087 1.00 89.94 75 MET A N 1
ATOM 580 C CA . MET A 1 75 ? -3.381 6.699 -0.387 1.00 89.94 75 MET A CA 1
ATOM 581 C C . MET A 1 75 ? -3.222 6.988 -1.883 1.00 89.94 75 MET A C 1
ATOM 583 O O . MET A 1 75 ? -4.144 6.743 -2.656 1.00 89.94 75 MET A O 1
ATOM 587 N N . ASN A 1 76 ? -2.040 7.440 -2.312 1.00 87.62 76 ASN A N 1
ATOM 588 C CA . ASN A 1 76 ? -1.786 7.785 -3.710 1.00 87.62 76 ASN A CA 1
ATOM 589 C C . ASN A 1 76 ? -1.999 6.586 -4.638 1.00 87.62 76 ASN A C 1
ATOM 591 O O . ASN A 1 76 ? -2.533 6.741 -5.735 1.00 87.62 76 ASN A O 1
ATOM 595 N N . THR A 1 77 ? -1.583 5.391 -4.213 1.00 89.81 77 THR A N 1
ATOM 596 C CA . THR A 1 77 ? -1.747 4.165 -5.003 1.00 89.81 77 THR A CA 1
ATOM 597 C C . THR A 1 77 ? -3.224 3.798 -5.171 1.00 89.81 77 THR A C 1
ATOM 599 O O . THR A 1 77 ? -3.648 3.417 -6.267 1.00 89.81 77 THR A O 1
ATOM 602 N N . PHE A 1 78 ? -4.019 3.959 -4.110 1.00 90.12 78 PHE A N 1
ATOM 603 C CA . PHE A 1 78 ? -5.465 3.756 -4.139 1.00 90.12 78 PHE A CA 1
ATOM 604 C C . PHE A 1 78 ? -6.175 4.798 -5.014 1.00 90.12 78 PHE A C 1
ATOM 606 O O . PHE A 1 78 ? -6.880 4.431 -5.954 1.00 90.12 78 PHE A O 1
ATOM 613 N N . GLU A 1 79 ? -5.952 6.089 -4.758 1.00 89.44 79 GLU A N 1
ATOM 614 C CA . GLU A 1 79 ? -6.640 7.197 -5.436 1.00 89.44 79 GLU A CA 1
ATOM 615 C C . GLU A 1 79 ? -6.331 7.264 -6.932 1.00 89.44 79 GLU A C 1
ATOM 617 O O . GLU A 1 79 ? -7.218 7.525 -7.744 1.00 89.44 79 GLU A O 1
ATOM 622 N N . LYS A 1 80 ? -5.088 6.963 -7.329 1.00 89.19 80 LYS A N 1
ATOM 623 C CA . LYS A 1 80 ? -4.698 6.913 -8.746 1.00 89.19 80 LYS A CA 1
ATOM 624 C C . LYS A 1 80 ? -5.228 5.676 -9.479 1.00 89.19 80 LYS A C 1
ATOM 626 O O . LYS A 1 80 ? -4.970 5.521 -10.673 1.00 89.19 80 LYS A O 1
ATOM 631 N N . GLY A 1 81 ? -5.935 4.776 -8.790 1.00 89.75 81 GLY A N 1
ATOM 632 C CA . GLY A 1 81 ? -6.503 3.560 -9.373 1.00 89.75 81 GLY A CA 1
ATOM 633 C C . GLY A 1 81 ? -5.454 2.536 -9.813 1.00 89.75 81 GLY A C 1
ATOM 634 O O . GLY A 1 81 ? -5.749 1.659 -10.628 1.00 89.75 81 GLY A O 1
ATOM 635 N N . TRP A 1 82 ? -4.225 2.630 -9.296 1.00 91.38 82 TRP A N 1
ATOM 636 C CA . TRP A 1 82 ? -3.122 1.761 -9.708 1.00 91.38 82 TRP A CA 1
ATOM 637 C C . TRP A 1 82 ? -3.372 0.304 -9.348 1.00 91.38 82 TRP A C 1
ATOM 639 O O . TRP A 1 82 ? -3.100 -0.562 -10.172 1.00 91.38 82 TRP A O 1
ATOM 649 N N . VAL A 1 83 ? -3.972 0.039 -8.185 1.00 91.12 83 VAL A N 1
ATOM 650 C CA . VAL A 1 83 ? -4.310 -1.323 -7.741 1.00 91.12 83 VAL A CA 1
ATOM 651 C C . VAL A 1 83 ? -5.173 -2.046 -8.775 1.00 91.12 83 VAL A C 1
ATOM 653 O O . VAL A 1 83 ? -4.878 -3.176 -9.155 1.00 91.12 83 VAL A O 1
ATOM 656 N N . LEU A 1 84 ? -6.213 -1.374 -9.278 1.00 89.25 84 LEU A N 1
ATOM 657 C CA . LEU A 1 84 ? -7.086 -1.938 -10.305 1.00 89.25 84 LEU A CA 1
ATOM 658 C C . LEU A 1 84 ? -6.324 -2.127 -11.617 1.00 89.25 84 LEU A C 1
ATOM 660 O O . LEU A 1 84 ? -6.417 -3.185 -12.228 1.00 89.25 84 LEU A O 1
ATOM 664 N N . ASN A 1 85 ? -5.522 -1.142 -12.028 1.00 89.62 85 ASN A N 1
ATOM 665 C CA . ASN A 1 85 ? -4.722 -1.248 -13.246 1.00 89.62 85 ASN A CA 1
ATOM 666 C C . ASN A 1 85 ? -3.692 -2.392 -13.194 1.00 89.62 85 ASN A C 1
ATOM 668 O O . ASN A 1 85 ? -3.475 -3.050 -14.208 1.00 89.62 85 ASN A O 1
ATOM 672 N N . TRP A 1 86 ? -3.063 -2.639 -12.043 1.00 91.62 86 TRP A N 1
ATOM 673 C CA . TRP A 1 86 ? -2.170 -3.782 -11.852 1.00 91.62 86 TRP A CA 1
ATOM 674 C C . TRP A 1 86 ? -2.947 -5.087 -11.897 1.00 91.62 86 TRP A C 1
ATOM 676 O O . TRP A 1 86 ? -2.553 -5.981 -12.633 1.00 91.62 86 TRP A O 1
ATOM 686 N N . LYS A 1 87 ? -4.095 -5.172 -11.216 1.00 87.88 87 LYS A N 1
ATOM 687 C CA . LYS A 1 87 ? -4.965 -6.353 -11.278 1.00 87.88 87 LYS A CA 1
ATOM 688 C C . LYS A 1 87 ? -5.382 -6.702 -12.713 1.00 87.88 87 LYS A C 1
ATOM 690 O O . LYS A 1 87 ? -5.390 -7.875 -13.061 1.00 87.88 87 LYS A O 1
ATOM 695 N N . TYR A 1 88 ? -5.696 -5.706 -13.545 1.00 90.12 88 TYR A N 1
ATOM 696 C CA . TYR A 1 88 ? -6.027 -5.916 -14.962 1.00 90.12 88 TYR A CA 1
ATOM 697 C C . TYR A 1 88 ? -4.820 -6.287 -15.839 1.00 90.12 88 TYR A C 1
ATOM 699 O O . TYR A 1 88 ? -5.015 -6.851 -16.909 1.00 90.12 88 TYR A O 1
ATOM 707 N N . ASN A 1 89 ? -3.593 -5.971 -15.415 1.00 90.19 89 ASN A N 1
ATOM 708 C CA . ASN A 1 89 ? -2.352 -6.289 -16.132 1.00 90.19 89 ASN A CA 1
ATOM 709 C C . ASN A 1 89 ? -1.577 -7.430 -15.453 1.00 90.19 89 ASN A C 1
ATOM 711 O O . ASN A 1 89 ? -0.352 -7.359 -15.367 1.00 90.19 89 ASN A O 1
ATOM 715 N N . ASP A 1 90 ? -2.275 -8.435 -14.916 1.00 90.00 90 ASP A N 1
ATOM 716 C CA . ASP A 1 90 ? -1.669 -9.610 -14.268 1.00 90.00 90 ASP A CA 1
ATOM 717 C C . ASP A 1 90 ? -0.602 -9.258 -13.216 1.00 90.00 90 ASP A C 1
ATOM 719 O O . ASP A 1 90 ? 0.422 -9.920 -13.077 1.00 90.00 90 ASP A O 1
ATOM 723 N N . TRP A 1 91 ? -0.859 -8.188 -12.462 1.00 90.62 91 TRP A N 1
ATOM 724 C CA . TRP A 1 91 ? 0.015 -7.653 -11.420 1.00 90.62 91 TRP A CA 1
ATOM 725 C C . TRP A 1 91 ? 1.373 -7.152 -11.907 1.00 90.62 91 TRP A C 1
ATOM 727 O O . TRP A 1 91 ? 2.334 -7.147 -11.147 1.00 90.62 91 TRP A O 1
ATOM 737 N N . LEU A 1 92 ? 1.439 -6.645 -13.139 1.00 84.56 92 LEU A N 1
ATOM 738 C CA . LEU A 1 92 ? 2.639 -6.030 -13.701 1.00 84.56 92 LEU A CA 1
ATOM 739 C C . LEU A 1 92 ? 2.480 -4.514 -13.880 1.00 84.56 92 LEU A C 1
ATOM 741 O O . LEU A 1 92 ? 1.435 -3.991 -14.287 1.00 84.56 92 LEU A O 1
ATOM 745 N N . LYS A 1 93 ? 3.558 -3.776 -13.608 1.00 81.31 93 LYS A N 1
ATOM 746 C CA . LYS A 1 93 ? 3.671 -2.344 -13.901 1.00 81.31 93 LYS A CA 1
ATOM 747 C C . LYS A 1 93 ? 4.001 -2.103 -15.381 1.00 81.31 93 LYS A C 1
ATOM 749 O O . LYS A 1 93 ? 4.448 -2.981 -16.117 1.00 81.31 93 LYS A O 1
ATOM 754 N N . ALA A 1 94 ? 3.855 -0.839 -15.799 1.00 75.31 94 ALA A N 1
ATOM 755 C CA . ALA A 1 94 ? 5.026 -0.041 -16.187 1.00 75.31 94 ALA A CA 1
ATOM 756 C C . ALA A 1 94 ? 6.065 -0.661 -17.130 1.00 75.31 94 ALA A C 1
ATOM 758 O O . ALA A 1 94 ? 6.070 -0.483 -18.345 1.00 75.31 94 ALA A O 1
ATOM 759 N N . ASP A 1 95 ? 6.980 -1.333 -16.481 1.00 78.19 95 ASP A N 1
ATOM 760 C CA . ASP A 1 95 ? 8.287 -1.794 -16.905 1.00 78.19 95 ASP A CA 1
ATOM 761 C C . ASP A 1 95 ? 8.309 -3.316 -17.105 1.00 78.19 95 ASP A C 1
ATOM 763 O O . ASP A 1 95 ? 9.313 -3.844 -17.557 1.00 78.19 95 ASP A O 1
ATOM 767 N N . GLY A 1 96 ? 7.189 -4.002 -16.845 1.00 79.69 96 GLY A N 1
ATOM 768 C CA . GLY A 1 96 ? 7.112 -5.462 -16.850 1.00 79.69 96 GLY A CA 1
ATOM 769 C C . GLY A 1 96 ? 7.417 -6.086 -15.490 1.00 79.69 96 GLY A C 1
ATOM 770 O O . GLY A 1 96 ? 7.287 -7.296 -15.366 1.00 79.69 96 GLY A O 1
ATOM 771 N N . GLU A 1 97 ? 7.747 -5.279 -14.480 1.00 79.94 97 GLU A N 1
ATOM 772 C CA . GLU A 1 97 ? 8.022 -5.753 -13.126 1.00 79.94 97 GLU A CA 1
ATOM 773 C C . GLU A 1 97 ? 6.757 -5.709 -12.256 1.00 79.94 97 GLU A C 1
ATOM 775 O O . GLU A 1 97 ? 5.899 -4.830 -12.444 1.00 79.94 97 GLU A O 1
ATOM 780 N N . PRO A 1 98 ? 6.632 -6.595 -11.256 1.00 82.12 98 PRO A N 1
ATOM 781 C CA . PRO A 1 98 ? 5.584 -6.497 -10.249 1.00 82.12 98 PRO A CA 1
ATOM 782 C C . PRO A 1 98 ? 5.652 -5.172 -9.470 1.00 82.12 98 PRO A C 1
ATOM 784 O O . PRO A 1 98 ? 6.736 -4.613 -9.275 1.00 82.12 98 PRO A O 1
ATOM 787 N N . PRO A 1 99 ? 4.517 -4.617 -9.005 1.00 86.31 99 PRO A N 1
ATOM 788 C CA . PRO A 1 99 ? 4.541 -3.477 -8.102 1.00 86.31 99 PRO A CA 1
ATOM 789 C C . PRO A 1 99 ? 5.176 -3.865 -6.762 1.00 86.31 99 PRO A C 1
ATOM 791 O O . PRO A 1 99 ? 5.055 -4.998 -6.302 1.00 86.31 99 PRO A O 1
ATOM 794 N N . LEU A 1 100 ? 5.802 -2.892 -6.100 1.00 85.06 100 LEU A N 1
ATOM 795 C CA . LEU A 1 100 ? 6.267 -3.068 -4.726 1.00 85.06 100 LEU A CA 1
ATOM 796 C C . LEU A 1 100 ? 5.094 -3.517 -3.837 1.00 85.06 100 LEU A C 1
ATOM 798 O O . LEU A 1 100 ? 3.995 -2.968 -3.953 1.00 85.06 100 LEU A O 1
ATOM 802 N N . ASN A 1 101 ? 5.330 -4.494 -2.957 1.00 91.00 101 ASN A N 1
ATOM 803 C CA . ASN A 1 101 ? 4.315 -5.088 -2.075 1.00 91.00 101 ASN A CA 1
ATOM 804 C C . ASN A 1 101 ? 3.121 -5.720 -2.821 1.00 91.00 101 ASN A C 1
ATOM 806 O O . ASN A 1 101 ? 1.981 -5.651 -2.351 1.00 91.00 101 ASN A O 1
ATOM 810 N N . VAL A 1 102 ? 3.363 -6.316 -3.998 1.00 92.50 102 VAL A N 1
ATOM 811 C CA . VAL A 1 102 ? 2.328 -6.950 -4.836 1.00 92.50 102 VAL A CA 1
ATOM 812 C C . VAL A 1 102 ? 1.451 -7.941 -4.065 1.00 92.50 102 VAL A C 1
ATOM 814 O O . VAL A 1 102 ? 0.235 -7.934 -4.235 1.00 92.50 102 VAL A O 1
ATOM 817 N N . ASP A 1 103 ? 2.027 -8.728 -3.158 1.00 94.56 103 ASP A N 1
ATOM 818 C CA . ASP A 1 103 ? 1.324 -9.710 -2.328 1.00 94.56 103 ASP A CA 1
ATOM 819 C C . ASP A 1 103 ? 0.256 -9.065 -1.426 1.00 94.56 103 ASP A C 1
ATOM 821 O O . ASP A 1 103 ? -0.873 -9.556 -1.310 1.00 94.56 103 ASP A O 1
ATOM 825 N N . LEU A 1 104 ? 0.579 -7.919 -0.822 1.00 96.25 104 LEU A N 1
ATOM 826 C CA . LEU A 1 104 ? -0.354 -7.156 -0.001 1.00 96.25 104 LEU A CA 1
ATOM 827 C C . LEU A 1 104 ? -1.379 -6.417 -0.861 1.00 96.25 104 LEU A C 1
ATOM 829 O O . LEU A 1 104 ? -2.551 -6.365 -0.487 1.00 96.25 104 LEU A O 1
ATOM 833 N N . TRP A 1 105 ? -0.985 -5.899 -2.026 1.00 97.00 105 TRP A N 1
ATOM 834 C CA . TRP A 1 105 ? -1.922 -5.264 -2.954 1.00 97.00 105 TRP A CA 1
ATOM 835 C C . TRP A 1 105 ? -2.938 -6.249 -3.534 1.00 97.00 105 TRP A C 1
ATOM 837 O O . TRP A 1 105 ? -4.110 -5.896 -3.673 1.00 97.00 105 TRP A O 1
ATOM 847 N N . MET A 1 106 ? -2.534 -7.493 -3.793 1.00 95.81 106 MET A N 1
ATOM 848 C CA . MET A 1 106 ? -3.437 -8.584 -4.165 1.00 95.81 106 MET A CA 1
ATOM 849 C C . MET A 1 106 ? -4.493 -8.819 -3.087 1.00 95.81 106 MET A C 1
ATOM 851 O O . MET A 1 106 ? -5.690 -8.848 -3.383 1.00 95.81 106 MET A O 1
ATOM 855 N N . ARG A 1 107 ? -4.069 -8.911 -1.822 1.00 98.00 107 ARG A N 1
ATOM 856 C CA . ARG A 1 107 ? -4.984 -9.060 -0.679 1.00 98.00 107 ARG A CA 1
ATOM 857 C C . ARG A 1 107 ? -5.887 -7.841 -0.511 1.00 98.00 107 ARG A C 1
ATOM 859 O O . ARG A 1 107 ? -7.086 -8.002 -0.299 1.00 98.00 107 ARG A O 1
ATOM 866 N N . PHE A 1 108 ? -5.347 -6.635 -0.663 1.00 97.88 108 PHE A N 1
ATOM 867 C CA . PHE A 1 108 ? -6.113 -5.392 -0.616 1.00 97.88 108 PHE A CA 1
ATOM 868 C C . PHE A 1 108 ? -7.182 -5.336 -1.718 1.00 97.88 108 PHE A C 1
ATOM 870 O O . PHE A 1 108 ? -8.327 -4.982 -1.445 1.00 97.88 108 PHE A O 1
ATOM 877 N N . ALA A 1 109 ? -6.855 -5.755 -2.943 1.00 96.75 109 ALA A N 1
ATOM 878 C CA . ALA A 1 109 ? -7.803 -5.782 -4.055 1.00 96.75 109 ALA A CA 1
ATOM 879 C C . ALA A 1 1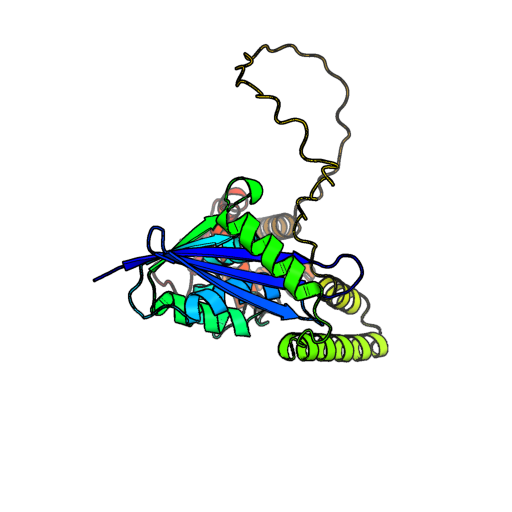09 ? -8.980 -6.738 -3.819 1.00 96.75 109 ALA A C 1
ATOM 881 O O . ALA A 1 109 ? -10.088 -6.442 -4.255 1.00 96.75 109 ALA A O 1
ATOM 882 N N . VAL A 1 110 ? -8.779 -7.844 -3.093 1.00 97.44 110 VAL A N 1
ATOM 883 C CA . VAL A 1 110 ? -9.893 -8.696 -2.636 1.00 97.44 110 VAL A CA 1
ATOM 884 C C . VAL A 1 110 ? -10.802 -7.920 -1.676 1.00 97.44 110 VAL A C 1
ATOM 886 O O . VAL A 1 110 ? -12.024 -8.003 -1.771 1.00 97.44 110 VAL A O 1
ATOM 889 N N . GLN A 1 111 ? -10.239 -7.110 -0.776 1.00 97.56 111 GLN A N 1
ATOM 890 C CA . GLN A 1 111 ? -11.041 -6.291 0.142 1.00 97.56 111 GLN A CA 1
ATOM 891 C C . GLN A 1 111 ? -11.804 -5.169 -0.576 1.00 97.56 111 GLN A C 1
ATOM 893 O O . GLN A 1 111 ? -12.920 -4.849 -0.172 1.00 97.56 111 GLN A O 1
ATOM 898 N N . MET A 1 112 ? -11.253 -4.617 -1.663 1.00 95.81 112 MET A N 1
ATOM 899 C CA . MET A 1 112 ? -11.953 -3.647 -2.518 1.00 95.81 112 MET A CA 1
ATOM 900 C C . MET A 1 112 ? -13.210 -4.226 -3.182 1.00 95.81 112 MET A C 1
ATOM 902 O O . MET A 1 112 ? -14.130 -3.478 -3.497 1.00 95.81 112 MET A O 1
ATOM 906 N N . GLU A 1 113 ? -13.262 -5.540 -3.410 1.00 95.56 113 GLU A N 1
ATOM 907 C CA . GLU A 1 113 ? -14.459 -6.209 -3.938 1.00 95.56 113 GLU A CA 1
ATOM 908 C C . GLU A 1 113 ? -15.482 -6.486 -2.836 1.00 95.56 113 GLU A C 1
ATOM 910 O O . GLU A 1 113 ? -16.687 -6.360 -3.051 1.00 95.56 113 GLU A O 1
ATOM 915 N N . ARG A 1 114 ? -15.000 -6.824 -1.635 1.00 95.88 114 ARG A N 1
ATOM 916 C CA . ARG A 1 114 ? -15.837 -7.151 -0.471 1.00 95.88 114 ARG A CA 1
ATOM 917 C C . ARG A 1 114 ? -16.483 -5.925 0.175 1.00 95.88 114 ARG A C 1
ATOM 919 O O . ARG A 1 114 ? -17.514 -6.057 0.843 1.00 95.88 114 ARG A O 1
ATOM 926 N N . HIS A 1 115 ? -15.878 -4.748 0.033 1.00 96.56 115 HIS A N 1
ATOM 927 C CA . HIS A 1 115 ? -16.260 -3.539 0.758 1.00 96.56 115 HIS A CA 1
ATOM 928 C C . HIS A 1 115 ? -16.236 -2.306 -0.139 1.00 96.56 115 HIS A C 1
ATOM 930 O O . HIS A 1 115 ? -15.415 -2.179 -1.043 1.00 96.56 115 HIS A O 1
ATOM 936 N N . LYS A 1 116 ? -17.090 -1.330 0.175 1.00 96.38 116 LYS A N 1
ATOM 937 C CA . LYS A 1 116 ? -16.968 0.008 -0.403 1.00 96.38 116 LYS A CA 1
ATOM 938 C C . LYS A 1 116 ? -15.967 0.800 0.433 1.00 96.38 116 LYS A C 1
ATOM 940 O O . LYS A 1 116 ? -16.288 1.173 1.557 1.00 96.38 116 LYS A O 1
ATOM 945 N N . LEU A 1 117 ? -14.780 1.041 -0.112 1.00 96.88 117 LEU A N 1
ATOM 946 C CA . LEU A 1 117 ? -13.694 1.725 0.588 1.00 96.88 117 LEU A CA 1
ATOM 947 C C . LEU A 1 117 ? -13.635 3.210 0.214 1.00 96.88 117 LEU A C 1
ATOM 949 O O . LEU A 1 117 ? -13.716 3.559 -0.963 1.00 96.88 117 LEU A O 1
ATOM 953 N N . THR A 1 118 ? -13.436 4.060 1.215 1.00 95.81 118 THR A N 1
ATOM 954 C CA . THR A 1 118 ? -13.089 5.478 1.071 1.00 95.81 118 THR A CA 1
ATOM 955 C C . THR A 1 118 ? -11.798 5.723 1.835 1.00 95.81 118 THR A C 1
ATOM 957 O O . THR A 1 118 ? -11.657 5.242 2.957 1.00 95.81 118 THR A O 1
ATOM 960 N N . PHE A 1 119 ? -10.865 6.472 1.258 1.00 95.06 119 PHE A N 1
ATOM 961 C CA . PHE A 1 119 ? -9.627 6.843 1.938 1.00 95.06 119 PHE A CA 1
ATOM 962 C C . PHE A 1 119 ? -9.736 8.267 2.490 1.00 95.06 119 PHE A C 1
ATOM 964 O O . PHE A 1 119 ? -10.244 9.157 1.813 1.00 95.06 119 PHE A O 1
ATOM 971 N N . ASN A 1 120 ? -9.270 8.471 3.718 1.00 94.56 120 ASN A N 1
ATOM 972 C CA . ASN A 1 120 ? -9.124 9.770 4.355 1.00 94.56 120 ASN A CA 1
ATOM 973 C C . ASN A 1 120 ? -7.676 9.916 4.82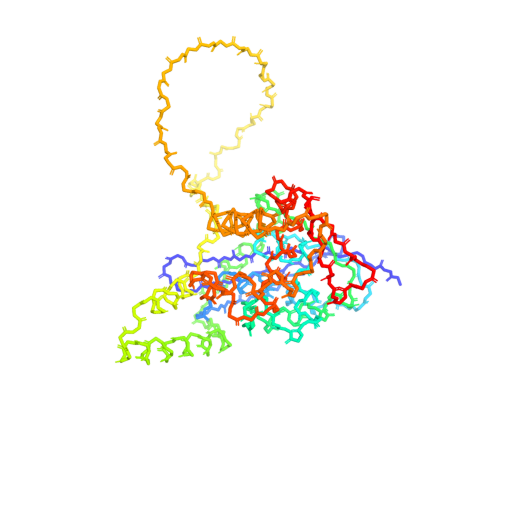7 1.00 94.56 120 ASN A C 1
ATOM 975 O O . ASN A 1 120 ? -7.231 9.255 5.770 1.00 94.56 120 ASN A O 1
ATOM 979 N N . TYR A 1 121 ? -6.925 10.761 4.130 1.00 92.38 121 TYR A N 1
ATOM 980 C CA . TYR A 1 121 ? -5.549 11.033 4.494 1.00 92.38 121 TYR A CA 1
ATOM 981 C C . TYR A 1 121 ? -5.459 11.969 5.683 1.00 92.38 121 TYR A C 1
ATOM 983 O O . TYR A 1 121 ? -6.018 13.065 5.699 1.00 92.38 121 TYR A O 1
ATOM 991 N N . VAL A 1 122 ? -4.681 11.532 6.664 1.00 90.62 122 VAL A N 1
ATOM 992 C CA . VAL A 1 122 ? -4.438 12.289 7.878 1.00 90.62 122 VAL A CA 1
ATOM 993 C C . VAL A 1 122 ? -3.001 12.794 7.863 1.00 90.62 122 VAL A C 1
ATOM 995 O O . VAL A 1 122 ? -2.060 12.031 8.070 1.00 90.62 122 VAL A O 1
ATOM 998 N N . SER A 1 123 ? -2.834 14.098 7.642 1.00 86.69 123 SER A N 1
ATOM 999 C CA . SER A 1 123 ? -1.526 14.766 7.694 1.00 86.69 123 SER A CA 1
ATOM 1000 C C . SER A 1 123 ? -0.996 14.916 9.122 1.00 86.69 123 SER A C 1
ATOM 1002 O O . SER A 1 123 ? 0.206 14.828 9.347 1.00 86.69 123 SER A O 1
ATOM 1004 N N . ASN A 1 124 ? -1.889 15.103 10.099 1.00 89.62 124 ASN A N 1
ATOM 1005 C CA . ASN A 1 124 ? -1.544 15.203 11.513 1.00 89.62 124 ASN A CA 1
ATOM 1006 C C . ASN A 1 124 ? -2.383 14.225 12.342 1.00 89.62 124 ASN A C 1
ATOM 1008 O O . ASN A 1 124 ? -3.539 14.494 12.677 1.00 89.62 124 ASN A O 1
ATOM 1012 N N . TYR A 1 125 ? -1.777 13.090 12.694 1.00 89.38 125 TYR A N 1
ATOM 1013 C CA . TYR A 1 125 ? -2.445 12.025 13.442 1.00 89.38 125 TYR A CA 1
ATOM 1014 C C . TYR A 1 125 ? -2.864 12.455 14.856 1.00 89.38 125 TYR A C 1
ATOM 1016 O O . TYR A 1 125 ? -3.818 11.898 15.391 1.00 89.38 125 TYR A O 1
ATOM 1024 N N . LYS A 1 126 ? -2.204 13.464 15.448 1.00 92.12 126 LYS A N 1
ATOM 1025 C CA . LYS A 1 126 ? -2.485 13.934 16.816 1.00 92.12 126 LYS A CA 1
ATOM 1026 C C . LYS A 1 126 ? -3.888 14.529 16.962 1.00 92.12 126 LYS A C 1
ATOM 1028 O O . LYS A 1 126 ? -4.423 14.554 18.062 1.00 92.12 126 LYS A O 1
ATOM 1033 N N . LYS A 1 127 ? -4.507 14.959 15.854 1.00 93.00 127 LYS A N 1
ATOM 1034 C CA . LYS A 1 127 ? -5.894 15.454 15.827 1.00 93.00 127 LYS A CA 1
ATOM 1035 C C . LYS A 1 127 ? -6.946 14.340 15.942 1.00 93.00 127 LYS A C 1
ATOM 1037 O O . LYS A 1 127 ? -8.129 14.640 16.057 1.00 93.00 127 LYS A O 1
ATOM 1042 N N . TYR A 1 128 ? -6.534 13.072 15.902 1.00 94.56 128 TYR A N 1
ATOM 1043 C CA . TYR A 1 128 ? -7.421 11.912 15.936 1.00 94.56 128 TYR A CA 1
ATOM 1044 C C . TYR A 1 128 ? -7.045 11.007 17.117 1.00 94.56 128 TYR A C 1
ATOM 1046 O O . TYR A 1 128 ? -6.045 10.286 17.028 1.00 94.56 128 TYR A O 1
ATOM 1054 N N . PRO A 1 129 ? -7.837 10.991 18.207 1.00 96.25 129 PRO A N 1
ATOM 1055 C CA . PRO A 1 129 ? -7.561 10.164 19.385 1.00 96.25 129 PRO A CA 1
ATOM 1056 C C . PRO A 1 129 ? -7.328 8.682 19.056 1.00 96.25 129 PRO A C 1
ATOM 1058 O O . PRO A 1 129 ? -6.436 8.054 19.617 1.00 96.25 129 PRO A O 1
ATOM 1061 N N . GLN A 1 130 ? -8.052 8.143 18.072 1.00 97.75 130 GLN A N 1
ATOM 1062 C CA . GLN A 1 130 ? -7.911 6.761 17.609 1.00 97.75 130 GLN A CA 1
ATOM 1063 C C . GLN A 1 130 ? -6.525 6.484 17.007 1.00 97.75 130 GLN A C 1
ATOM 1065 O O . GLN A 1 130 ? -5.952 5.417 17.220 1.00 97.75 130 GLN A O 1
ATOM 1070 N N . LEU A 1 131 ? -5.959 7.441 16.260 1.00 96.56 131 LEU A N 1
ATOM 1071 C CA . LEU A 1 131 ? -4.618 7.300 15.683 1.00 96.56 131 LEU A CA 1
ATOM 1072 C C . LEU A 1 131 ? -3.518 7.504 16.728 1.00 96.56 131 LEU A C 1
ATOM 1074 O O . LEU A 1 131 ? -2.470 6.866 16.625 1.00 96.56 131 LEU A O 1
ATOM 1078 N N . VAL A 1 132 ? -3.756 8.360 17.726 1.00 96.12 132 VAL A N 1
ATOM 1079 C CA . VAL A 1 132 ? -2.885 8.510 18.902 1.00 96.12 132 VAL A CA 1
ATOM 1080 C C . VAL A 1 132 ? -2.814 7.191 19.675 1.00 96.12 132 VAL A C 1
ATOM 1082 O O . VAL A 1 132 ? -1.716 6.699 19.928 1.00 96.12 132 VAL A O 1
ATOM 1085 N N . GLU A 1 133 ? -3.959 6.557 19.937 1.00 96.94 133 GLU A N 1
ATOM 1086 C CA . GLU A 1 133 ? -4.009 5.244 20.585 1.00 96.94 133 GLU A CA 1
ATOM 1087 C C . GLU A 1 133 ? -3.313 4.170 19.737 1.00 96.94 133 GLU A C 1
ATOM 1089 O O . GLU A 1 133 ? -2.501 3.408 20.254 1.00 96.94 133 GLU A O 1
ATOM 1094 N N . CYS A 1 134 ? -3.540 4.142 18.418 1.00 97.31 134 CYS A N 1
ATOM 1095 C CA . CYS A 1 134 ? -2.823 3.224 17.527 1.00 97.31 134 CYS A CA 1
ATOM 1096 C C . CYS A 1 134 ? -1.293 3.414 17.608 1.00 97.31 134 CYS A C 1
ATOM 1098 O O . CYS A 1 134 ? -0.544 2.437 17.601 1.00 97.31 134 CYS A O 1
ATOM 1100 N N . ARG A 1 135 ? -0.810 4.660 17.711 1.00 95.50 135 ARG A N 1
ATOM 1101 C CA . ARG A 1 135 ? 0.618 4.973 17.889 1.00 95.50 135 ARG A CA 1
ATOM 1102 C C . ARG A 1 135 ? 1.153 4.429 19.216 1.00 95.50 135 ARG A C 1
ATOM 1104 O O . ARG A 1 135 ? 2.239 3.851 19.222 1.00 95.50 135 ARG A O 1
ATOM 1111 N N . ASP A 1 136 ? 0.398 4.575 20.301 1.00 96.31 136 ASP A N 1
ATOM 1112 C CA . ASP A 1 136 ? 0.791 4.104 21.637 1.00 96.31 136 ASP A CA 1
ATOM 1113 C C . ASP A 1 136 ? 0.780 2.573 21.733 1.00 96.31 136 ASP A C 1
ATOM 1115 O O . ASP A 1 136 ? 1.721 1.971 22.251 1.00 96.31 136 ASP A O 1
ATOM 1119 N N . VAL A 1 137 ? -0.224 1.923 21.139 1.00 97.69 137 VAL A N 1
ATOM 1120 C CA . VAL A 1 137 ? -0.275 0.460 21.021 1.00 97.69 137 VAL A CA 1
ATOM 1121 C C . VAL A 1 137 ? 0.904 -0.057 20.195 1.00 97.69 137 VAL A C 1
ATOM 1123 O O . VAL A 1 137 ? 1.576 -0.994 20.619 1.00 97.69 137 VAL A O 1
ATOM 1126 N N . GLY A 1 138 ? 1.211 0.570 19.055 1.00 96.19 138 GLY A N 1
ATOM 1127 C CA . GLY A 1 138 ? 2.385 0.217 18.252 1.00 96.19 138 GLY A CA 1
ATOM 1128 C C . GLY A 1 138 ? 3.698 0.359 19.032 1.00 96.19 138 GLY A C 1
ATOM 1129 O O . GLY A 1 138 ? 4.555 -0.517 18.954 1.00 96.19 138 GLY A O 1
ATOM 1130 N N . ALA A 1 139 ? 3.842 1.411 19.843 1.00 94.44 139 ALA A N 1
ATOM 1131 C CA . ALA A 1 139 ? 5.005 1.581 20.715 1.00 94.44 139 ALA A CA 1
ATOM 1132 C C . ALA A 1 139 ? 5.116 0.459 21.760 1.00 94.44 139 ALA A C 1
ATOM 1134 O O . ALA A 1 139 ? 6.204 -0.066 21.974 1.00 94.44 139 ALA A O 1
ATOM 1135 N N . ALA A 1 140 ? 3.999 0.041 22.361 1.00 96.19 140 ALA A N 1
ATOM 1136 C CA . ALA A 1 140 ? 3.985 -1.075 23.304 1.00 96.19 140 ALA A CA 1
ATOM 1137 C C . ALA A 1 140 ? 4.365 -2.416 22.648 1.00 96.19 140 ALA A C 1
ATOM 1139 O O . ALA A 1 140 ? 5.037 -3.232 23.277 1.00 96.19 140 ALA A O 1
ATOM 1140 N N . ILE A 1 141 ? 3.973 -2.643 21.388 1.00 96.94 141 ILE A N 1
ATOM 1141 C CA . ILE A 1 141 ? 4.378 -3.832 20.625 1.00 96.94 141 ILE A CA 1
ATOM 1142 C C . ILE A 1 141 ? 5.896 -3.875 20.421 1.00 96.94 141 ILE A C 1
ATOM 1144 O O . ILE A 1 141 ? 6.495 -4.929 20.609 1.00 96.94 141 ILE A O 1
ATOM 1148 N N . LEU A 1 142 ? 6.532 -2.747 20.094 1.00 93.12 142 LEU A N 1
ATOM 1149 C CA . LEU A 1 142 ? 7.983 -2.689 19.860 1.00 93.12 142 LEU A CA 1
ATOM 1150 C C . LEU A 1 142 ? 8.828 -3.012 21.101 1.00 93.12 142 LEU A C 1
ATOM 1152 O O . LEU A 1 142 ? 9.995 -3.361 20.968 1.00 93.12 142 LEU A O 1
ATOM 1156 N N . LEU A 1 143 ? 8.251 -2.934 22.302 1.00 91.81 143 LEU A N 1
ATOM 1157 C CA . LEU A 1 143 ? 8.926 -3.334 23.541 1.00 91.81 143 LEU A CA 1
ATOM 1158 C C . LEU A 1 143 ? 8.911 -4.853 23.773 1.00 91.81 143 LEU A C 1
ATOM 1160 O O . LEU A 1 143 ? 9.525 -5.338 24.726 1.00 91.81 143 LEU A O 1
ATOM 1164 N N . GLN A 1 144 ? 8.185 -5.616 22.953 1.00 90.69 144 GLN A N 1
ATOM 1165 C CA . GLN A 1 144 ? 8.110 -7.065 23.091 1.00 90.69 144 GLN A CA 1
ATOM 1166 C C . GLN A 1 144 ? 9.353 -7.737 22.486 1.00 90.69 144 GLN A C 1
ATOM 1168 O O . GLN A 1 144 ? 9.808 -7.345 21.416 1.00 90.69 144 GLN A O 1
ATOM 1173 N N . PRO A 1 145 ? 9.894 -8.793 23.122 1.00 83.19 145 PRO A N 1
ATOM 1174 C CA . PRO A 1 145 ? 11.154 -9.406 22.694 1.00 83.19 145 PRO A CA 1
ATOM 1175 C C . PRO A 1 145 ? 11.044 -10.265 21.425 1.00 83.19 145 PRO A C 1
ATOM 1177 O O . PRO A 1 145 ? 12.063 -10.596 20.831 1.00 83.19 145 PRO A O 1
ATOM 1180 N N . ASN A 1 146 ? 9.831 -10.657 21.022 1.00 88.12 146 ASN A N 1
ATOM 1181 C CA . ASN A 1 146 ? 9.595 -11.635 19.957 1.00 88.12 146 ASN A CA 1
ATOM 1182 C C . ASN A 1 146 ? 8.826 -11.003 18.794 1.00 88.12 146 ASN A C 1
ATOM 1184 O O . ASN A 1 146 ? 7.707 -11.418 18.489 1.00 88.12 146 ASN A O 1
ATOM 1188 N N . LEU A 1 147 ? 9.414 -9.982 18.173 1.00 93.25 147 LEU A N 1
ATOM 1189 C CA . LEU A 1 147 ? 8.870 -9.418 16.941 1.00 93.25 147 LEU A CA 1
ATOM 1190 C C . LEU A 1 147 ? 8.917 -10.461 15.820 1.00 93.25 147 LEU A C 1
ATOM 1192 O O . LEU A 1 147 ? 9.828 -11.289 15.752 1.00 93.25 147 LEU A O 1
ATOM 1196 N N . LEU A 1 148 ? 7.910 -10.433 14.953 1.00 95.50 148 LEU A N 1
ATOM 1197 C CA . LEU A 1 148 ? 7.805 -11.357 13.835 1.00 95.50 148 LEU A CA 1
ATOM 1198 C C . LEU A 1 148 ? 8.778 -10.970 12.721 1.00 95.50 148 LEU A C 1
ATOM 1200 O O . LEU A 1 148 ? 9.193 -9.826 12.596 1.00 95.50 148 LEU A O 1
ATOM 1204 N N . ILE A 1 149 ? 9.104 -11.921 11.862 1.00 92.44 149 ILE A N 1
ATOM 1205 C CA . ILE A 1 149 ? 9.810 -11.638 10.614 1.00 92.44 149 ILE A CA 1
ATOM 1206 C C . ILE A 1 149 ? 8.765 -11.546 9.505 1.00 92.44 149 ILE A C 1
ATOM 1208 O O . ILE A 1 149 ? 7.898 -12.418 9.394 1.00 92.44 149 ILE A O 1
ATOM 1212 N N . ASP A 1 150 ? 8.857 -10.525 8.655 1.00 90.25 150 ASP A N 1
ATOM 1213 C CA . ASP A 1 150 ? 8.119 -10.508 7.392 1.00 90.25 150 ASP A CA 1
ATOM 1214 C C . ASP A 1 150 ? 8.865 -11.338 6.335 1.00 90.25 150 ASP A C 1
ATOM 1216 O O . ASP A 1 150 ? 9.672 -10.829 5.563 1.00 90.25 150 ASP A O 1
ATOM 1220 N N . GLU A 1 151 ? 8.604 -12.648 6.311 1.00 88.94 151 GLU A N 1
ATOM 1221 C CA . GLU A 1 151 ? 9.316 -13.601 5.441 1.00 88.94 151 GLU A CA 1
ATOM 1222 C C . GLU A 1 151 ? 9.219 -13.256 3.945 1.00 88.94 151 GLU A C 1
ATOM 1224 O O . GLU A 1 151 ? 10.113 -13.583 3.169 1.00 88.94 151 GLU A O 1
ATOM 1229 N N . VAL A 1 152 ? 8.148 -12.578 3.519 1.00 87.62 152 VAL A N 1
ATOM 1230 C CA . VAL A 1 152 ? 8.003 -12.150 2.120 1.00 87.62 152 VAL A CA 1
ATOM 1231 C C . VAL A 1 152 ? 8.951 -10.992 1.817 1.00 87.62 152 VAL A C 1
ATOM 1233 O O . VAL A 1 152 ? 9.557 -10.966 0.748 1.00 87.62 152 VAL A O 1
ATOM 1236 N N . TYR A 1 153 ? 9.107 -10.048 2.748 1.00 86.44 153 TYR A N 1
ATOM 1237 C CA . TYR A 1 153 ? 10.084 -8.973 2.593 1.00 86.44 153 TYR A CA 1
ATOM 1238 C C . TYR A 1 153 ? 11.522 -9.477 2.729 1.00 86.44 153 TYR A C 1
ATOM 1240 O O . TYR A 1 153 ? 12.374 -9.068 1.945 1.00 86.44 153 TYR A O 1
ATOM 1248 N N . ARG A 1 154 ? 11.791 -10.407 3.655 1.00 85.25 154 ARG A N 1
ATOM 1249 C CA . ARG A 1 154 ? 13.088 -11.095 3.735 1.00 85.25 154 ARG A CA 1
ATOM 1250 C C . ARG A 1 154 ? 13.447 -11.743 2.401 1.00 85.25 154 ARG A C 1
ATOM 1252 O O . ARG A 1 154 ? 14.512 -11.458 1.866 1.00 85.25 154 ARG A O 1
ATOM 1259 N N . ALA A 1 155 ? 12.552 -12.558 1.841 1.00 79.94 155 ALA A N 1
ATOM 1260 C CA . ALA A 1 155 ? 12.790 -13.223 0.560 1.00 79.94 155 ALA A CA 1
ATOM 1261 C C . ALA A 1 155 ? 13.038 -12.214 -0.576 1.00 79.94 155 ALA A C 1
ATOM 1263 O O . ALA A 1 155 ? 13.913 -12.424 -1.413 1.00 79.94 155 ALA A O 1
ATOM 1264 N N . TYR A 1 156 ? 12.314 -11.091 -0.575 1.00 82.69 156 TYR A N 1
ATOM 1265 C CA . TYR A 1 156 ? 12.549 -9.990 -1.510 1.00 82.69 156 TYR A CA 1
ATOM 1266 C C . TYR A 1 156 ? 13.949 -9.374 -1.353 1.00 82.69 156 TYR A C 1
ATOM 1268 O O . TYR A 1 156 ? 14.641 -9.158 -2.347 1.00 82.69 156 TYR A O 1
ATOM 1276 N N . LEU A 1 157 ? 14.405 -9.129 -0.120 1.00 81.12 157 LEU A N 1
ATOM 1277 C CA . LEU A 1 157 ? 15.763 -8.643 0.132 1.00 81.12 157 LEU A CA 1
ATOM 1278 C C . LEU A 1 157 ? 16.829 -9.656 -0.295 1.00 81.12 157 LEU A C 1
ATOM 1280 O O . LEU A 1 157 ? 17.828 -9.259 -0.891 1.00 81.12 157 LEU A O 1
ATOM 1284 N N . GLU A 1 158 ? 16.627 -10.945 -0.023 1.00 80.31 158 GLU A N 1
ATOM 1285 C CA . GLU A 1 158 ? 17.535 -12.017 -0.447 1.00 80.31 158 GLU A CA 1
ATOM 1286 C C . GLU A 1 158 ? 17.655 -12.080 -1.979 1.00 80.31 158 GLU A C 1
ATOM 1288 O O . GLU A 1 158 ? 18.761 -12.193 -2.512 1.00 80.31 158 GLU A O 1
ATOM 1293 N N . GLU A 1 159 ? 16.542 -11.932 -2.705 1.00 80.38 159 GLU A N 1
ATOM 1294 C CA . GLU A 1 159 ? 16.533 -11.869 -4.170 1.00 80.38 159 GLU A CA 1
ATOM 1295 C C . GLU A 1 159 ? 17.315 -10.654 -4.693 1.00 80.38 159 GLU A C 1
ATOM 1297 O O . GLU A 1 159 ? 18.142 -10.784 -5.603 1.00 80.38 159 GLU A O 1
ATOM 1302 N N . LEU A 1 160 ? 17.111 -9.476 -4.094 1.00 81.06 160 LEU A N 1
ATOM 1303 C CA . LEU A 1 160 ? 17.858 -8.269 -4.456 1.00 81.06 160 LEU A CA 1
ATOM 1304 C C . LEU A 1 160 ? 19.353 -8.401 -4.154 1.00 81.06 160 LEU A C 1
ATOM 1306 O O . LEU A 1 160 ? 20.173 -7.978 -4.968 1.00 81.06 160 LEU A O 1
ATOM 1310 N N . GLN A 1 161 ? 19.720 -9.007 -3.024 1.00 78.56 161 GLN A N 1
ATOM 1311 C CA . GLN A 1 161 ? 21.116 -9.269 -2.668 1.00 78.56 161 GLN A CA 1
ATOM 1312 C C . GLN A 1 161 ? 21.778 -10.230 -3.659 1.00 78.56 161 GLN A C 1
ATOM 1314 O O . GLN A 1 161 ? 22.909 -9.988 -4.085 1.00 78.56 161 GLN A O 1
ATOM 1319 N N . TYR A 1 162 ? 21.074 -11.286 -4.074 1.00 79.38 162 TYR A N 1
ATOM 1320 C CA . TYR A 1 162 ? 21.566 -12.212 -5.091 1.00 79.38 162 TYR A CA 1
ATOM 1321 C C . TYR A 1 162 ? 21.780 -11.509 -6.438 1.00 79.38 162 TYR A C 1
ATOM 1323 O O . TYR A 1 162 ? 22.850 -11.621 -7.036 1.00 79.38 162 TYR A O 1
ATOM 1331 N N . LYS A 1 163 ? 20.796 -10.716 -6.881 1.00 80.75 163 LYS A N 1
ATOM 1332 C CA . LYS A 1 163 ? 20.896 -9.915 -8.108 1.00 80.75 163 LYS A CA 1
ATOM 1333 C C . LYS A 1 163 ? 22.057 -8.922 -8.045 1.00 80.75 163 LYS A C 1
ATOM 1335 O O . LYS A 1 163 ? 22.773 -8.751 -9.025 1.00 80.75 163 LYS A O 1
ATOM 1340 N N . LEU A 1 164 ? 22.259 -8.279 -6.897 1.00 78.06 164 LEU A N 1
ATOM 1341 C CA . LEU A 1 164 ? 23.365 -7.352 -6.686 1.00 78.06 164 LEU A CA 1
ATOM 1342 C C . LEU A 1 164 ? 24.723 -8.053 -6.828 1.00 78.06 164 LEU A C 1
ATOM 1344 O O . LEU A 1 164 ? 25.616 -7.502 -7.465 1.00 78.06 164 LEU A O 1
ATOM 1348 N N . HIS A 1 165 ? 24.872 -9.261 -6.277 1.00 78.75 165 HIS A N 1
ATOM 1349 C CA . HIS A 1 165 ? 26.102 -10.046 -6.398 1.00 78.75 165 HIS A CA 1
ATOM 1350 C C . HIS A 1 165 ? 26.441 -10.364 -7.864 1.00 78.75 165 HIS A C 1
ATOM 1352 O O . HIS A 1 165 ? 27.559 -10.097 -8.299 1.00 78.75 165 HIS A O 1
ATOM 1358 N N . ASP A 1 166 ? 25.457 -10.830 -8.636 1.00 79.31 166 ASP A N 1
ATOM 1359 C CA . ASP A 1 166 ? 25.611 -11.135 -10.065 1.00 79.31 166 ASP A CA 1
ATOM 1360 C C . ASP A 1 166 ? 26.002 -9.887 -10.881 1.00 79.31 166 ASP A C 1
ATOM 1362 O O . ASP A 1 166 ? 26.965 -9.892 -11.647 1.00 79.31 166 ASP A O 1
ATOM 1366 N N . LEU A 1 167 ? 25.331 -8.754 -10.640 1.00 82.94 167 LEU A N 1
ATOM 1367 C CA . LEU A 1 167 ? 25.643 -7.488 -11.313 1.00 82.94 167 LEU A CA 1
ATOM 1368 C C . LEU A 1 167 ? 27.043 -6.953 -10.972 1.00 82.94 167 LEU A C 1
ATOM 1370 O O . LEU A 1 167 ? 27.676 -6.318 -11.824 1.00 82.94 167 LEU A O 1
ATOM 1374 N N . ILE A 1 168 ? 27.521 -7.179 -9.742 1.00 76.81 168 ILE A N 1
ATOM 1375 C CA . ILE A 1 168 ? 28.886 -6.834 -9.317 1.00 76.81 168 ILE A CA 1
ATOM 1376 C C . ILE A 1 168 ? 29.904 -7.672 -10.091 1.00 76.81 168 ILE A C 1
ATOM 1378 O O . ILE A 1 168 ? 30.846 -7.102 -10.649 1.00 76.81 168 ILE A O 1
ATOM 1382 N N . ASP A 1 169 ? 29.692 -8.983 -10.190 1.00 82.19 169 ASP A N 1
ATOM 1383 C CA . ASP A 1 169 ? 30.569 -9.880 -10.946 1.00 82.19 169 ASP A CA 1
ATOM 1384 C C . ASP A 1 169 ? 30.608 -9.498 -12.439 1.00 82.19 169 ASP A C 1
ATOM 1386 O O . ASP A 1 169 ? 31.676 -9.458 -13.060 1.00 82.19 169 ASP A O 1
ATOM 1390 N N . GLU A 1 170 ? 29.468 -9.093 -13.003 1.00 89.69 170 GLU A N 1
ATOM 1391 C CA . GLU A 1 170 ? 29.341 -8.600 -14.381 1.00 89.69 170 GLU A CA 1
ATOM 1392 C C . GLU A 1 170 ? 29.808 -7.142 -14.587 1.00 89.69 170 GLU A C 1
ATOM 1394 O O . GLU A 1 170 ? 29.829 -6.654 -15.719 1.00 89.69 170 GLU A O 1
ATOM 1399 N N . HIS A 1 171 ? 30.207 -6.431 -13.525 1.00 86.56 171 HIS A N 1
ATOM 1400 C CA . HIS A 1 171 ? 30.636 -5.024 -13.553 1.00 86.56 171 HIS A CA 1
ATOM 1401 C C . HIS A 1 171 ? 29.572 -4.049 -14.116 1.00 86.56 171 HIS A C 1
ATOM 1403 O O . HIS A 1 171 ? 29.894 -3.039 -14.755 1.00 86.56 171 HIS A O 1
ATOM 1409 N N . ARG A 1 172 ? 28.281 -4.309 -13.867 1.00 83.69 172 ARG A N 1
ATOM 1410 C CA . ARG A 1 172 ? 27.138 -3.528 -14.389 1.00 83.69 172 ARG A CA 1
ATOM 1411 C C . ARG A 1 172 ? 26.756 -2.358 -13.479 1.00 83.69 172 ARG A C 1
ATOM 1413 O O . ARG A 1 172 ? 25.658 -2.295 -12.936 1.00 83.69 172 ARG A O 1
ATOM 1420 N N . VAL A 1 173 ? 27.662 -1.386 -13.357 1.00 74.75 173 VAL A N 1
ATOM 1421 C CA . VAL A 1 173 ? 27.572 -0.247 -12.412 1.00 74.75 173 VAL A CA 1
ATOM 1422 C C . VAL A 1 173 ? 26.224 0.488 -12.434 1.00 74.75 173 VAL A C 1
ATOM 1424 O O . VAL A 1 173 ? 25.651 0.731 -11.380 1.00 74.75 173 VAL A O 1
ATOM 1427 N N . ALA A 1 174 ? 25.678 0.795 -13.614 1.00 74.94 174 ALA A N 1
ATOM 1428 C CA . ALA A 1 174 ? 24.409 1.525 -13.714 1.00 74.94 174 ALA A CA 1
ATOM 1429 C C . ALA A 1 174 ? 23.208 0.742 -13.149 1.00 74.94 174 ALA A C 1
ATOM 1431 O O . ALA A 1 174 ? 22.233 1.335 -12.708 1.00 74.94 174 ALA A O 1
ATOM 1432 N N . GLU A 1 175 ? 23.258 -0.588 -13.176 1.00 79.12 175 GLU A N 1
ATOM 1433 C CA . GLU A 1 175 ? 22.179 -1.438 -12.663 1.00 79.12 175 GLU A CA 1
ATOM 1434 C C . GLU A 1 175 ? 22.349 -1.737 -11.180 1.00 79.12 175 GLU A C 1
ATOM 1436 O O . GLU A 1 175 ? 21.359 -1.874 -10.468 1.00 79.12 175 GLU A O 1
ATOM 1441 N N . ILE A 1 176 ? 23.597 -1.765 -10.709 1.00 70.00 176 ILE A N 1
ATOM 1442 C CA . ILE A 1 176 ? 23.925 -1.794 -9.283 1.00 70.00 176 ILE A CA 1
ATOM 1443 C C . ILE A 1 176 ? 23.305 -0.584 -8.583 1.00 70.00 176 ILE A C 1
ATOM 1445 O O . ILE A 1 176 ? 22.609 -0.765 -7.590 1.00 70.00 176 ILE A O 1
ATOM 1449 N N . GLU A 1 177 ? 23.495 0.625 -9.124 1.00 74.00 177 GLU A N 1
ATOM 1450 C CA . GLU A 1 177 ? 22.899 1.850 -8.567 1.00 74.00 177 GLU A CA 1
ATOM 1451 C C . GLU A 1 177 ? 21.371 1.732 -8.459 1.00 74.00 177 GLU A C 1
ATOM 1453 O O . GLU A 1 177 ? 20.805 2.020 -7.412 1.00 74.00 177 GLU A O 1
ATOM 1458 N N . VAL A 1 178 ? 20.705 1.192 -9.486 1.00 78.38 178 VAL A N 1
ATOM 1459 C CA . VAL A 1 178 ? 19.246 0.983 -9.470 1.00 78.38 178 VAL A CA 1
ATOM 1460 C C . VAL A 1 178 ? 18.807 -0.008 -8.386 1.00 78.38 178 VAL A C 1
ATOM 1462 O O . VAL A 1 178 ? 17.771 0.194 -7.752 1.00 78.38 178 VAL A O 1
ATOM 1465 N N . VAL A 1 179 ? 19.554 -1.096 -8.176 1.00 73.12 179 VAL A N 1
ATOM 1466 C CA . VAL A 1 179 ? 19.232 -2.084 -7.132 1.00 73.12 179 VAL A CA 1
ATOM 1467 C C . VAL A 1 179 ? 19.460 -1.497 -5.739 1.00 73.12 179 VAL A C 1
ATOM 1469 O O . VAL A 1 179 ? 18.617 -1.690 -4.867 1.00 73.12 179 VAL A O 1
ATOM 1472 N N . LEU A 1 180 ? 20.541 -0.740 -5.535 1.00 70.50 180 LEU A N 1
ATOM 1473 C CA . LEU A 1 180 ? 20.816 -0.064 -4.264 1.00 70.50 180 LEU A CA 1
ATOM 1474 C C . LEU A 1 180 ? 19.736 0.976 -3.931 1.00 70.50 180 LEU A C 1
ATOM 1476 O O . LEU A 1 180 ? 19.181 0.927 -2.836 1.00 70.50 180 LEU A O 1
ATOM 1480 N N . ASP A 1 181 ? 19.337 1.801 -4.904 1.00 71.44 181 ASP A N 1
ATOM 1481 C CA . ASP A 1 181 ? 18.220 2.752 -4.773 1.00 71.44 181 ASP A CA 1
ATOM 1482 C C . ASP A 1 181 ? 16.877 2.058 -4.468 1.00 71.44 181 ASP A C 1
ATOM 1484 O O . ASP A 1 181 ? 15.945 2.675 -3.962 1.00 71.44 181 ASP A O 1
ATOM 1488 N N . THR A 1 182 ? 16.735 0.775 -4.815 1.00 70.69 182 THR A N 1
ATOM 1489 C CA . THR A 1 182 ? 15.521 -0.008 -4.534 1.00 70.69 182 THR A CA 1
ATOM 1490 C C . THR A 1 182 ? 15.518 -0.573 -3.110 1.00 70.69 182 THR A C 1
ATOM 1492 O O . THR A 1 182 ? 14.450 -0.742 -2.522 1.00 70.69 182 THR A O 1
ATOM 1495 N N . ILE A 1 183 ? 16.698 -0.886 -2.565 1.00 66.75 183 ILE A N 1
ATOM 1496 C CA . ILE A 1 183 ? 16.875 -1.347 -1.180 1.00 66.75 183 ILE A CA 1
ATOM 1497 C C . ILE A 1 183 ? 16.661 -0.179 -0.212 1.00 66.75 183 ILE A C 1
ATOM 1499 O O . ILE A 1 183 ? 16.011 -0.337 0.823 1.00 66.75 183 ILE A O 1
ATOM 1503 N N . GLU A 1 184 ? 17.174 0.997 -0.566 1.00 59.28 184 GLU A N 1
ATOM 1504 C CA . GLU A 1 184 ? 16.916 2.245 0.143 1.00 59.28 184 GLU A CA 1
ATOM 1505 C C . GLU A 1 184 ? 15.533 2.780 -0.263 1.00 59.28 184 GLU A C 1
ATOM 1507 O O . GLU A 1 184 ? 15.413 3.672 -1.101 1.00 59.28 184 GLU A O 1
ATOM 1512 N N . GLU A 1 185 ? 14.452 2.212 0.298 1.00 57.19 185 GLU A N 1
ATOM 1513 C CA . GLU A 1 185 ? 13.114 2.787 0.102 1.00 57.19 185 GLU A CA 1
ATOM 1514 C C . GLU A 1 185 ? 13.164 4.291 0.427 1.00 57.19 185 GLU A C 1
ATOM 1516 O O . GLU A 1 185 ? 13.650 4.656 1.502 1.00 57.19 185 GLU A O 1
ATOM 1521 N N . PRO A 1 186 ? 12.659 5.177 -0.457 1.00 49.75 186 PRO A N 1
ATOM 1522 C CA . PRO A 1 186 ? 12.660 6.601 -0.174 1.00 49.75 186 PRO A CA 1
ATOM 1523 C C . PRO A 1 186 ? 11.874 6.821 1.114 1.00 49.75 186 PRO A C 1
ATOM 1525 O O . PRO A 1 186 ? 10.697 6.452 1.182 1.00 49.75 186 PRO A O 1
ATOM 1528 N N . GLU A 1 187 ? 12.525 7.399 2.126 1.00 51.31 187 GLU A N 1
ATOM 1529 C CA . GLU A 1 187 ? 11.881 7.699 3.399 1.00 51.31 187 GLU A CA 1
ATOM 1530 C C . GLU A 1 187 ? 10.600 8.496 3.115 1.00 51.31 187 GLU A C 1
ATOM 1532 O O . GLU A 1 187 ? 10.636 9.609 2.578 1.00 51.31 187 GLU A O 1
ATOM 1537 N N . GLU A 1 188 ? 9.435 7.910 3.420 1.00 56.53 188 GLU A N 1
ATOM 1538 C CA . GLU A 1 188 ? 8.211 8.700 3.481 1.00 56.53 188 GLU A CA 1
ATOM 1539 C C . GLU A 1 188 ? 8.474 9.792 4.511 1.00 56.53 188 GLU A C 1
ATOM 1541 O O . GLU A 1 188 ? 8.796 9.452 5.645 1.00 56.53 188 GLU A O 1
ATOM 1546 N N . GLU A 1 189 ? 8.336 11.063 4.111 1.00 45.28 189 GLU A N 1
ATOM 1547 C CA . GLU A 1 189 ? 8.517 12.248 4.956 1.00 45.28 189 GLU A CA 1
ATOM 1548 C C . GLU A 1 189 ? 8.007 11.978 6.377 1.00 45.28 189 GLU A C 1
ATOM 1550 O O . GLU A 1 189 ? 6.801 12.007 6.653 1.00 45.28 189 GLU A O 1
ATOM 1555 N N . ILE A 1 190 ? 8.941 11.628 7.265 1.00 48.62 190 ILE A N 1
ATOM 1556 C CA . ILE A 1 190 ? 8.636 11.343 8.653 1.00 48.62 190 ILE A CA 1
ATOM 1557 C C . ILE A 1 190 ? 8.258 12.700 9.214 1.00 48.62 190 ILE A C 1
ATOM 1559 O O . ILE A 1 190 ? 9.108 13.580 9.349 1.00 48.62 190 ILE A O 1
ATOM 1563 N N . VAL A 1 191 ? 6.974 12.899 9.516 1.00 45.78 191 VAL A N 1
ATOM 1564 C CA . VAL A 1 191 ? 6.571 14.028 10.352 1.00 45.78 191 VAL A CA 1
ATOM 1565 C C . VAL A 1 191 ? 7.198 13.752 11.711 1.00 45.78 191 VAL A C 1
ATOM 1567 O O . VAL A 1 191 ? 6.645 12.993 12.511 1.00 45.78 191 VAL A O 1
ATOM 1570 N N . TYR A 1 192 ? 8.408 14.279 11.908 1.00 40.62 192 TYR A N 1
ATOM 1571 C CA . TYR A 1 192 ? 9.161 14.141 13.140 1.00 40.62 192 TYR A CA 1
ATOM 1572 C C . TYR A 1 192 ? 8.256 14.605 14.274 1.00 40.62 192 TYR A C 1
ATOM 1574 O O . TYR A 1 192 ? 7.721 15.713 14.255 1.00 40.62 192 TYR A O 1
ATOM 1582 N N . GLU A 1 193 ? 8.039 13.719 15.242 1.00 48.69 193 GLU A N 1
ATOM 1583 C CA . GLU A 1 193 ? 7.457 14.110 16.513 1.00 48.69 193 GLU A CA 1
ATOM 1584 C C . GLU A 1 193 ? 8.505 15.004 17.187 1.00 48.69 193 GLU A C 1
ATOM 1586 O O . GLU A 1 193 ? 9.562 14.483 17.550 1.00 48.69 193 GLU A O 1
ATOM 1591 N N . PRO A 1 194 ? 8.286 16.323 17.366 1.00 33.72 194 PRO A N 1
ATOM 1592 C CA . PRO A 1 194 ? 9.050 17.019 18.384 1.00 33.72 194 PRO A CA 1
ATOM 1593 C C . PRO A 1 194 ? 8.807 16.256 19.686 1.00 33.72 194 PRO A C 1
ATOM 1595 O O . PRO A 1 194 ? 7.658 15.939 20.027 1.00 33.72 194 PRO A O 1
ATOM 1598 N N . VAL A 1 195 ? 9.899 15.896 20.359 1.00 34.97 195 VAL A N 1
ATOM 1599 C CA . VAL A 1 195 ? 9.868 15.405 21.732 1.00 34.97 195 VAL A CA 1
ATOM 1600 C C . VAL A 1 195 ? 9.299 16.560 22.544 1.00 34.97 195 VAL A C 1
ATOM 1602 O O . VAL A 1 195 ? 10.024 17.470 22.924 1.00 34.97 195 VAL A O 1
ATOM 1605 N N . TYR A 1 196 ? 7.980 16.586 22.721 1.00 39.50 196 TYR A N 1
ATOM 1606 C CA . TYR A 1 196 ? 7.375 17.449 23.718 1.00 39.50 196 TYR A CA 1
ATOM 1607 C C . TYR A 1 196 ? 7.800 16.868 25.064 1.00 39.50 196 TYR A C 1
ATOM 1609 O O . TYR A 1 196 ? 7.246 15.872 25.534 1.00 39.50 196 TYR A O 1
ATOM 1617 N N . GLU A 1 197 ? 8.857 17.441 25.633 1.00 34.97 197 GLU A N 1
ATOM 1618 C CA . GLU A 1 197 ? 9.077 17.379 27.068 1.00 34.97 197 GLU A CA 1
ATOM 1619 C C . GLU A 1 197 ? 7.835 17.972 27.743 1.00 34.97 197 GLU A C 1
ATOM 1621 O O . GLU A 1 197 ? 7.477 19.115 27.488 1.00 34.97 197 GLU A O 1
ATOM 1626 N N . SER A 1 198 ? 7.197 17.161 28.590 1.00 37.50 198 SER A N 1
ATOM 1627 C CA . SER A 1 198 ? 6.135 17.512 29.547 1.00 37.50 198 SER A CA 1
ATOM 1628 C C . SER A 1 198 ? 4.827 18.130 29.016 1.00 37.50 198 SER A C 1
ATOM 1630 O O . SER A 1 198 ? 4.778 19.092 28.264 1.00 37.50 198 SER A O 1
ATOM 1632 N N . LEU A 1 199 ? 3.724 17.559 29.503 1.00 38.06 199 LEU A N 1
ATOM 1633 C CA . LEU A 1 199 ? 2.342 18.017 29.354 1.00 38.06 199 LEU A CA 1
ATOM 1634 C C . LEU A 1 199 ? 2.053 19.255 30.222 1.00 38.06 199 LEU A C 1
ATOM 1636 O O . LEU A 1 199 ? 1.159 19.201 31.056 1.00 38.06 199 LEU A O 1
ATOM 1640 N N . ASP A 1 200 ? 2.777 20.351 30.032 1.00 36.34 200 ASP A N 1
ATOM 1641 C CA . ASP A 1 200 ? 2.460 21.636 30.658 1.00 36.34 200 ASP A CA 1
ATOM 1642 C C . ASP A 1 200 ? 2.710 22.742 29.629 1.00 36.34 200 ASP A C 1
ATOM 1644 O O . ASP A 1 200 ? 3.824 23.229 29.529 1.00 36.34 200 ASP A O 1
ATOM 1648 N N . GLU A 1 201 ? 1.690 23.035 28.814 1.00 37.41 201 GLU A N 1
ATOM 1649 C CA . GLU A 1 201 ? 1.437 24.278 28.048 1.00 37.41 201 GLU A CA 1
ATOM 1650 C C . GLU A 1 201 ? 0.589 23.932 26.812 1.00 37.41 201 GLU A C 1
ATOM 1652 O O . GLU A 1 201 ? 1.071 23.721 25.700 1.00 37.41 201 GLU A O 1
ATOM 1657 N N . ILE A 1 202 ? -0.725 23.825 27.028 1.00 34.75 202 ILE A N 1
ATOM 1658 C CA . ILE A 1 202 ? -1.694 24.115 25.970 1.00 34.75 202 ILE A CA 1
ATOM 1659 C C . ILE A 1 202 ? -1.976 25.607 26.124 1.00 34.75 202 ILE A C 1
ATOM 1661 O O . ILE A 1 202 ? -2.805 25.986 26.950 1.00 34.75 202 ILE A O 1
ATOM 1665 N N . GLU A 1 203 ? -1.238 26.444 25.400 1.00 34.06 203 GLU A N 1
ATOM 1666 C CA . GLU A 1 203 ? -1.686 27.810 25.146 1.00 34.06 203 GLU A CA 1
ATOM 1667 C C . GLU A 1 203 ? -2.592 27.794 23.910 1.00 34.06 203 GLU A C 1
ATOM 1669 O O . GLU A 1 203 ? -2.245 27.260 22.854 1.00 34.06 203 GLU A O 1
ATOM 1674 N N . ASP A 1 204 ? -3.802 28.316 24.110 1.00 41.59 204 ASP A N 1
ATOM 1675 C CA . ASP A 1 204 ? -4.782 28.638 23.081 1.00 41.59 204 ASP A CA 1
ATOM 1676 C C . ASP A 1 204 ? -4.158 29.617 22.074 1.00 41.59 204 ASP A C 1
ATOM 1678 O O . ASP A 1 204 ? -4.044 30.811 22.352 1.00 41.59 204 ASP A O 1
ATOM 1682 N N . GLU A 1 205 ? -3.793 29.142 20.884 1.00 37.09 205 GLU A N 1
ATOM 1683 C CA . GLU A 1 205 ? -3.564 30.040 19.752 1.00 37.09 205 GLU A CA 1
ATOM 1684 C C . GLU A 1 205 ? -4.889 30.269 19.023 1.00 37.09 205 GLU A C 1
ATOM 1686 O O . GLU A 1 205 ? -5.399 29.429 18.275 1.00 37.09 205 GLU A O 1
ATOM 1691 N N . HIS A 1 206 ? -5.457 31.436 19.323 1.00 34.84 206 HIS A N 1
ATOM 1692 C CA . HIS A 1 206 ? -6.516 32.086 18.573 1.00 34.84 206 HIS A CA 1
ATOM 1693 C C . HIS A 1 206 ? -6.112 32.272 17.102 1.00 34.84 206 HIS A C 1
ATOM 1695 O O . HIS A 1 206 ? -4.991 32.669 16.792 1.00 34.84 206 HIS A O 1
ATOM 1701 N N . GLU A 1 207 ? -7.059 31.989 16.206 1.00 39.06 207 GLU A N 1
ATOM 1702 C CA . GLU A 1 207 ? -7.013 32.396 14.803 1.00 39.06 207 GLU A CA 1
ATOM 1703 C C . GLU A 1 207 ? -6.996 33.927 14.724 1.00 39.06 207 GLU A C 1
ATOM 1705 O O . GLU A 1 207 ? -7.987 34.556 15.090 1.00 39.06 207 GLU A O 1
ATOM 1710 N N . ASP A 1 208 ? -5.913 34.503 14.203 1.00 30.92 208 ASP A N 1
ATOM 1711 C CA . ASP A 1 208 ? -5.922 35.861 13.666 1.00 30.92 208 ASP A CA 1
ATOM 1712 C C . ASP A 1 208 ? -5.625 35.810 12.161 1.00 30.92 208 ASP A C 1
ATOM 1714 O O . ASP A 1 208 ? -4.611 35.286 11.693 1.00 30.92 208 ASP A O 1
ATOM 1718 N N . GLU A 1 209 ? -6.599 36.317 11.407 1.00 39.66 209 GLU A N 1
ATOM 1719 C CA . GLU A 1 209 ? -6.530 36.629 9.986 1.00 39.66 209 GLU A CA 1
ATOM 1720 C C . GLU A 1 209 ? -5.468 37.719 9.765 1.00 39.66 209 GLU A C 1
ATOM 1722 O O . GLU A 1 209 ? -5.574 38.797 10.348 1.00 39.66 209 GLU A O 1
ATOM 1727 N N . GLU A 1 210 ? -4.479 37.489 8.895 1.00 32.16 210 GLU A N 1
ATOM 1728 C CA . GLU A 1 210 ? -3.598 38.565 8.423 1.00 32.16 210 GLU A CA 1
ATOM 1729 C C . GLU A 1 210 ? -3.809 38.862 6.935 1.00 32.16 210 GLU A C 1
ATOM 1731 O O . GLU A 1 210 ? -3.735 37.996 6.058 1.00 32.16 210 GLU A O 1
ATOM 1736 N N . GLU A 1 211 ? -4.111 40.141 6.714 1.00 29.12 211 GLU A N 1
ATOM 1737 C CA . GLU A 1 211 ? -4.388 40.834 5.466 1.00 29.12 211 GLU A CA 1
ATOM 1738 C C . GLU A 1 211 ? -3.189 40.846 4.503 1.00 29.12 211 GLU A C 1
ATOM 1740 O O . GLU A 1 211 ? -2.031 41.037 4.881 1.00 29.12 211 GLU A O 1
ATOM 1745 N N . GLU A 1 212 ? -3.501 40.737 3.211 1.00 35.06 212 GLU A N 1
ATOM 1746 C CA . GLU A 1 212 ? -2.582 41.016 2.111 1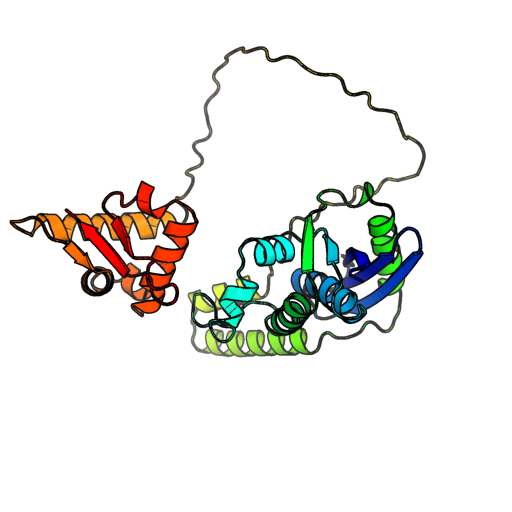.00 35.06 212 GLU A CA 1
ATOM 1747 C C . GLU A 1 212 ? -2.107 42.477 2.145 1.00 35.06 212 GLU A C 1
ATOM 1749 O O . GLU A 1 212 ? -2.903 43.407 2.007 1.00 35.06 212 GLU A O 1
ATOM 1754 N N . THR A 1 213 ? -0.791 42.690 2.198 1.00 28.20 213 THR A N 1
ATOM 1755 C CA . THR A 1 213 ? -0.175 43.921 1.685 1.00 28.20 213 THR A CA 1
ATOM 1756 C C . THR A 1 213 ? 1.013 43.593 0.785 1.00 28.20 213 THR A C 1
ATOM 1758 O O . THR A 1 213 ? 1.974 42.928 1.168 1.00 28.20 213 THR A O 1
ATOM 1761 N N . GLU A 1 214 ? 0.915 44.049 -0.465 1.00 36.47 214 GLU A N 1
ATOM 1762 C CA . GLU A 1 214 ? 2.011 44.086 -1.426 1.00 36.47 214 GLU A CA 1
ATOM 1763 C C . GLU A 1 214 ? 3.058 45.112 -0.978 1.00 36.47 214 GLU A C 1
ATOM 1765 O O . GLU A 1 214 ? 2.733 46.286 -0.818 1.00 36.47 214 GLU A O 1
ATOM 1770 N N . GLU A 1 215 ? 4.334 44.724 -0.910 1.00 27.58 215 GLU A N 1
ATOM 1771 C CA . GLU A 1 215 ? 5.418 45.658 -1.215 1.00 27.58 215 GLU A CA 1
ATOM 1772 C C . GLU A 1 215 ? 6.651 44.944 -1.784 1.00 27.58 215 GLU A C 1
ATOM 1774 O O . GLU A 1 215 ? 7.199 43.974 -1.261 1.00 27.58 215 GLU A O 1
ATOM 1779 N N . SER A 1 216 ? 7.063 45.443 -2.941 1.00 33.00 216 SER A N 1
ATOM 1780 C CA . SER A 1 216 ? 8.151 44.973 -3.779 1.00 33.00 216 SER A CA 1
ATOM 1781 C C . SER A 1 216 ? 9.518 45.415 -3.257 1.00 33.00 216 SER A C 1
ATOM 1783 O O . SER A 1 216 ? 9.778 46.616 -3.241 1.00 33.00 216 SER A O 1
ATOM 1785 N N . GLN A 1 217 ? 10.449 44.486 -3.011 1.00 29.00 217 GLN A N 1
ATOM 1786 C CA . GLN A 1 217 ? 11.888 44.759 -3.144 1.00 29.00 217 GLN A CA 1
ATOM 1787 C C . GLN A 1 217 ? 12.651 43.562 -3.723 1.00 29.00 217 GLN A C 1
ATOM 1789 O O . GLN A 1 217 ? 12.636 42.441 -3.225 1.00 29.00 217 GLN A O 1
ATOM 1794 N N . SER A 1 218 ? 13.339 43.844 -4.827 1.00 34.22 218 SER A N 1
ATOM 1795 C CA . SER A 1 218 ? 14.212 42.948 -5.568 1.00 34.22 218 SER A CA 1
ATOM 1796 C C . SER A 1 218 ? 15.466 42.601 -4.773 1.00 34.22 218 SER A C 1
ATOM 1798 O O . SER A 1 218 ? 16.230 43.514 -4.487 1.00 34.22 218 SER A O 1
ATOM 1800 N N . HIS A 1 219 ? 15.751 41.319 -4.542 1.00 27.86 219 HIS A N 1
ATOM 1801 C CA . HIS A 1 219 ? 17.117 40.799 -4.412 1.00 27.86 219 HIS A CA 1
ATOM 1802 C C . HIS A 1 219 ? 17.199 39.434 -5.126 1.00 27.86 219 HIS A C 1
ATOM 1804 O O . HIS A 1 219 ? 16.453 38.503 -4.846 1.00 27.86 219 HIS A O 1
ATOM 1810 N N . THR A 1 220 ? 18.057 39.402 -6.145 1.00 27.11 220 THR A N 1
ATOM 1811 C CA . THR A 1 220 ? 18.567 38.278 -6.952 1.00 27.11 220 THR A CA 1
ATOM 1812 C C . THR A 1 220 ? 18.119 36.856 -6.584 1.00 27.11 220 THR A C 1
ATOM 1814 O O . THR A 1 220 ? 18.545 36.293 -5.578 1.00 27.11 220 THR A O 1
ATOM 1817 N N . ARG A 1 221 ? 17.365 36.225 -7.500 1.00 25.06 221 ARG A N 1
ATOM 1818 C CA . ARG A 1 221 ? 17.115 34.774 -7.511 1.00 25.06 221 ARG A CA 1
ATOM 1819 C C . ARG A 1 221 ? 18.447 34.012 -7.558 1.00 25.06 221 ARG A C 1
ATOM 1821 O O . ARG A 1 221 ? 19.240 34.288 -8.461 1.00 25.06 221 ARG A O 1
ATOM 1828 N N . PRO A 1 222 ? 18.668 32.986 -6.720 1.00 24.27 222 PRO A N 1
ATOM 1829 C CA . PRO A 1 222 ? 19.584 31.934 -7.103 1.00 24.27 222 PRO A CA 1
ATOM 1830 C C . PRO A 1 222 ? 18.947 31.197 -8.284 1.00 24.27 222 PRO A C 1
ATOM 1832 O O . PRO A 1 222 ? 17.868 30.614 -8.176 1.00 24.27 222 PRO A O 1
ATOM 1835 N N . THR A 1 223 ? 19.600 31.253 -9.442 1.00 29.98 223 THR A N 1
ATOM 1836 C CA . THR A 1 223 ? 19.372 30.336 -10.561 1.00 29.98 223 THR A CA 1
ATOM 1837 C C . THR A 1 223 ? 19.674 28.916 -10.094 1.00 29.98 223 THR A C 1
ATOM 1839 O O . THR A 1 223 ? 20.765 28.390 -10.299 1.00 29.98 223 THR A O 1
ATOM 1842 N N . VAL A 1 224 ? 18.693 28.276 -9.464 1.00 25.31 224 VAL A N 1
ATOM 1843 C CA . VAL A 1 224 ? 18.629 26.822 -9.420 1.00 25.31 224 VAL A CA 1
ATOM 1844 C C . VAL A 1 224 ? 18.246 26.414 -10.832 1.00 25.31 224 VAL A C 1
ATOM 1846 O O . VAL A 1 224 ? 17.108 26.609 -11.256 1.00 25.31 224 VAL A O 1
ATOM 1849 N N . PHE A 1 225 ? 19.214 25.903 -11.591 1.00 26.22 225 PHE A N 1
ATOM 1850 C CA . PHE A 1 225 ? 18.929 25.117 -12.784 1.00 26.22 225 PHE A CA 1
ATOM 1851 C C . PHE A 1 225 ? 18.031 23.956 -12.351 1.00 26.22 225 PHE A C 1
ATOM 1853 O O . PHE A 1 225 ? 18.507 22.902 -11.933 1.00 26.22 225 PHE A O 1
ATOM 1860 N N . THR A 1 226 ? 16.716 24.154 -12.416 1.00 30.66 226 THR A N 1
ATOM 1861 C CA . THR A 1 226 ? 15.738 23.084 -12.283 1.00 30.66 226 THR A CA 1
ATOM 1862 C C . THR A 1 226 ? 15.971 22.202 -13.497 1.00 30.66 226 THR A C 1
ATOM 1864 O O . THR A 1 226 ? 15.571 22.522 -14.618 1.00 30.66 226 THR A O 1
ATOM 1867 N N . ARG A 1 227 ? 16.735 21.118 -13.321 1.00 32.94 227 ARG A N 1
ATOM 1868 C CA . ARG A 1 227 ? 16.833 20.078 -14.343 1.00 32.94 227 ARG A CA 1
ATOM 1869 C C . ARG A 1 227 ? 15.393 19.684 -14.669 1.00 32.94 227 ARG A C 1
ATOM 1871 O O . ARG A 1 227 ? 14.681 19.244 -13.774 1.00 32.94 227 ARG A O 1
ATOM 1878 N N . MET A 1 228 ? 14.966 19.857 -15.925 1.00 38.00 228 MET A N 1
ATOM 1879 C CA . MET A 1 228 ? 13.665 19.339 -16.361 1.00 38.00 228 MET A CA 1
ATOM 1880 C C . MET A 1 228 ? 13.545 17.872 -15.910 1.00 38.00 228 MET A C 1
ATOM 1882 O O . MET A 1 228 ? 14.511 17.123 -16.134 1.00 38.00 228 MET A O 1
ATOM 1886 N N . PRO A 1 229 ? 12.410 17.466 -15.308 1.00 60.34 229 PRO A N 1
ATOM 1887 C CA . PRO A 1 229 ? 12.115 16.069 -15.019 1.00 60.34 229 PRO A CA 1
ATOM 1888 C C . PRO A 1 229 ? 12.444 15.196 -16.235 1.00 60.34 229 PRO A C 1
ATOM 1890 O O . PRO A 1 229 ? 12.174 15.587 -17.375 1.00 60.34 229 PRO A O 1
ATOM 1893 N N . SER A 1 230 ? 13.072 14.042 -16.014 1.00 70.50 230 SER A N 1
ATOM 1894 C CA . SER A 1 230 ? 13.558 13.155 -17.084 1.00 70.50 230 SER A CA 1
ATOM 1895 C C . SER A 1 230 ? 12.465 12.805 -18.102 1.00 70.50 230 SER A C 1
ATOM 1897 O O . SER A 1 230 ? 12.724 12.824 -19.305 1.00 70.50 230 SER A O 1
ATOM 1899 N N . ASP A 1 231 ? 11.232 12.600 -17.637 1.00 75.88 231 ASP A N 1
ATOM 1900 C CA . ASP A 1 231 ? 10.061 12.322 -18.474 1.00 75.88 231 ASP A CA 1
ATOM 1901 C C . ASP A 1 231 ? 9.693 13.505 -19.397 1.00 75.88 231 ASP A C 1
ATOM 1903 O O . ASP A 1 231 ? 9.370 13.289 -20.566 1.00 75.88 231 ASP A O 1
ATOM 1907 N N . ILE A 1 232 ? 9.841 14.758 -18.944 1.00 77.56 232 ILE A N 1
ATOM 1908 C CA . ILE A 1 232 ? 9.617 15.951 -19.784 1.00 77.56 232 ILE A CA 1
ATOM 1909 C C . ILE A 1 232 ? 10.692 16.050 -20.867 1.00 77.56 232 ILE A C 1
ATOM 1911 O O . ILE A 1 232 ? 10.375 16.326 -22.023 1.00 77.56 232 ILE A O 1
ATOM 1915 N N . LYS A 1 233 ? 11.960 15.775 -20.531 1.00 81.75 233 LYS A N 1
ATOM 1916 C CA . LYS A 1 233 ? 13.048 15.753 -21.525 1.00 81.75 233 LYS A CA 1
ATOM 1917 C C . LYS A 1 233 ? 12.803 14.693 -22.598 1.00 81.75 233 LYS A C 1
ATOM 1919 O O . LYS A 1 233 ? 12.990 14.969 -23.783 1.00 81.75 233 LYS A O 1
ATOM 1924 N N . LEU A 1 234 ? 12.349 13.504 -22.200 1.00 86.88 234 LEU A N 1
ATOM 1925 C CA . LEU A 1 234 ? 11.974 12.440 -23.132 1.00 86.88 234 LEU A CA 1
ATOM 1926 C C . LEU A 1 234 ? 10.820 12.881 -24.039 1.00 86.88 234 LEU A C 1
ATOM 1928 O O . LEU A 1 234 ? 10.905 12.707 -25.252 1.00 86.88 234 LEU A O 1
ATOM 1932 N N . LEU A 1 235 ? 9.785 13.515 -23.481 1.00 87.25 235 LEU A N 1
ATOM 1933 C CA . LEU A 1 235 ? 8.622 13.969 -24.245 1.00 87.25 235 LEU A CA 1
ATOM 1934 C C . LEU A 1 235 ? 8.961 15.091 -25.235 1.00 87.25 235 LEU A C 1
ATOM 1936 O O . LEU A 1 235 ? 8.476 15.087 -26.365 1.00 87.25 235 LEU A O 1
ATOM 1940 N N . VAL A 1 236 ? 9.847 16.008 -24.842 1.00 84.38 236 VAL A N 1
ATOM 1941 C CA . VAL A 1 236 ? 10.423 17.029 -25.729 1.00 84.38 236 VAL A CA 1
ATOM 1942 C C . VAL A 1 236 ? 11.236 16.382 -26.853 1.00 84.38 236 VAL A C 1
ATOM 1944 O O . VAL A 1 236 ? 11.062 16.742 -28.012 1.00 84.38 236 VAL A O 1
ATOM 1947 N N . THR A 1 237 ? 12.054 15.373 -26.544 1.00 88.62 237 THR A N 1
ATOM 1948 C CA . THR A 1 237 ? 12.838 14.653 -27.565 1.00 88.62 237 THR A CA 1
ATOM 1949 C C . THR A 1 237 ? 11.924 13.953 -28.577 1.00 88.62 237 THR A C 1
ATOM 1951 O O . THR A 1 237 ? 12.165 14.013 -29.781 1.00 88.62 237 THR A O 1
ATOM 1954 N N . ILE A 1 238 ? 10.839 13.333 -28.103 1.00 90.75 238 ILE A N 1
ATOM 1955 C CA . ILE A 1 238 ? 9.822 12.694 -28.949 1.00 90.75 238 ILE A CA 1
ATOM 1956 C C . ILE A 1 238 ? 9.132 13.723 -29.854 1.00 90.75 238 ILE A C 1
ATOM 1958 O O . ILE A 1 238 ? 8.979 13.485 -31.051 1.00 90.75 238 ILE A O 1
ATOM 1962 N N . ARG A 1 239 ? 8.747 14.881 -29.304 1.00 90.75 239 ARG A N 1
ATOM 1963 C CA . ARG A 1 239 ? 8.163 15.991 -30.070 1.00 90.75 239 ARG A CA 1
ATOM 1964 C C . ARG A 1 239 ? 9.094 16.446 -31.192 1.00 90.75 239 ARG A C 1
ATOM 1966 O O . ARG A 1 239 ? 8.640 16.656 -32.311 1.00 90.75 239 ARG A O 1
ATOM 1973 N N . ASP A 1 240 ? 10.378 16.610 -30.899 1.00 89.19 240 ASP A N 1
ATOM 1974 C CA . ASP A 1 240 ? 11.338 17.130 -31.871 1.00 89.19 240 ASP A CA 1
ATOM 1975 C C . ASP A 1 240 ? 11.559 16.141 -33.023 1.00 89.19 240 ASP A C 1
ATOM 1977 O O . ASP A 1 240 ? 11.582 16.550 -34.183 1.00 89.19 240 ASP A O 1
ATOM 1981 N N . GLN A 1 241 ? 11.600 14.837 -32.734 1.00 87.88 241 GLN A N 1
ATOM 1982 C CA . GLN A 1 241 ? 11.625 13.806 -33.776 1.00 87.88 241 GLN A CA 1
ATOM 1983 C C . GLN A 1 241 ? 10.344 13.766 -34.608 1.00 87.88 241 GLN A C 1
ATOM 1985 O O . GLN A 1 241 ? 10.408 13.629 -35.827 1.00 87.88 241 GLN A O 1
ATOM 1990 N N . LEU A 1 242 ? 9.185 13.904 -33.965 1.00 88.56 242 LEU A N 1
ATOM 1991 C CA . LEU A 1 242 ? 7.900 13.967 -34.656 1.00 88.56 242 LEU A CA 1
ATOM 1992 C C . LEU A 1 242 ? 7.844 15.180 -35.602 1.00 88.56 242 LEU A C 1
ATOM 1994 O O . LEU A 1 242 ? 7.419 15.057 -36.749 1.00 88.56 242 LEU A O 1
ATOM 1998 N N . ASN A 1 243 ? 8.326 16.340 -35.149 1.00 87.19 243 ASN A N 1
ATOM 1999 C CA . ASN A 1 243 ? 8.417 17.550 -35.965 1.00 87.19 243 ASN A CA 1
ATOM 2000 C C . ASN A 1 243 ? 9.373 17.370 -37.148 1.00 87.19 243 ASN A C 1
ATOM 2002 O O . ASN A 1 243 ? 9.049 17.789 -38.258 1.00 87.19 243 ASN A O 1
ATOM 2006 N N . GLN A 1 244 ? 10.526 16.733 -36.924 1.00 85.75 244 GLN A N 1
ATOM 2007 C CA . GLN A 1 244 ? 11.476 16.413 -37.987 1.00 85.75 244 GLN A CA 1
ATOM 2008 C C . GLN A 1 244 ? 10.842 15.482 -39.028 1.00 85.75 244 GLN A C 1
ATOM 2010 O O . GLN A 1 244 ? 10.878 15.782 -40.216 1.00 85.75 244 GLN A O 1
ATOM 2015 N N . TYR A 1 245 ? 10.178 14.415 -38.582 1.00 85.69 245 TYR A N 1
ATOM 2016 C CA . TYR A 1 245 ? 9.464 13.493 -39.461 1.00 85.69 245 TYR A CA 1
ATOM 2017 C C . TYR A 1 245 ? 8.407 14.208 -40.317 1.00 85.69 245 TYR A C 1
ATOM 2019 O O . TYR A 1 245 ? 8.289 13.958 -41.516 1.00 85.69 245 TYR A O 1
ATOM 2027 N N . PHE A 1 246 ? 7.643 15.130 -39.728 1.00 86.56 246 PHE A N 1
ATOM 2028 C CA . PHE A 1 246 ? 6.627 15.886 -40.460 1.00 86.56 246 PHE A CA 1
ATOM 2029 C C . PHE A 1 246 ? 7.192 16.954 -41.400 1.00 86.56 246 PHE A C 1
ATOM 2031 O O . PHE A 1 246 ? 6.510 17.309 -42.366 1.00 86.56 246 PHE A O 1
ATOM 2038 N N . ALA A 1 247 ? 8.399 17.466 -41.152 1.00 84.31 247 ALA A N 1
ATOM 2039 C CA . ALA A 1 247 ? 9.054 18.431 -42.032 1.00 84.31 247 ALA A CA 1
ATOM 2040 C C . ALA A 1 247 ? 9.383 17.824 -43.408 1.00 84.31 247 ALA A C 1
ATOM 2042 O O . ALA A 1 247 ? 9.255 18.516 -44.419 1.00 84.31 247 ALA A O 1
ATOM 2043 N N . ASP A 1 248 ? 9.701 16.528 -43.444 1.00 78.50 248 ASP A N 1
ATOM 2044 C CA . ASP A 1 248 ? 10.080 15.792 -44.657 1.00 78.50 248 ASP A CA 1
ATOM 2045 C C . ASP A 1 248 ? 8.873 15.309 -45.492 1.00 78.50 248 ASP A C 1
ATOM 2047 O O . ASP A 1 248 ? 9.031 14.763 -46.585 1.00 78.50 248 ASP A O 1
ATOM 2051 N N . GLN A 1 249 ? 7.645 15.524 -45.007 1.00 77.69 249 GLN A N 1
ATOM 2052 C CA . GLN A 1 249 ? 6.409 15.080 -45.661 1.00 77.69 249 GLN A CA 1
ATOM 2053 C C . GLN A 1 249 ? 5.773 16.229 -46.475 1.00 77.69 249 GLN A C 1
ATOM 2055 O O . GLN A 1 249 ? 5.606 17.327 -45.948 1.00 77.69 249 GLN A O 1
ATOM 2060 N N . PRO A 1 250 ? 5.357 16.032 -47.740 1.00 65.62 250 PRO A N 1
ATOM 2061 C CA . PRO A 1 250 ? 4.831 17.115 -48.583 1.00 65.62 250 PRO A CA 1
ATOM 2062 C C . PRO A 1 250 ? 3.356 17.490 -48.320 1.00 65.62 250 PRO A C 1
ATOM 2064 O O . PRO A 1 250 ? 2.899 18.526 -48.801 1.00 65.62 250 PRO A O 1
ATOM 2067 N N . THR A 1 251 ? 2.592 16.683 -47.573 1.00 73.88 251 THR A N 1
ATOM 2068 C CA . THR A 1 251 ? 1.139 16.867 -47.349 1.00 73.88 251 THR A CA 1
ATOM 2069 C C . THR A 1 251 ? 0.734 16.660 -45.884 1.00 73.88 251 THR A C 1
ATOM 2071 O O . THR A 1 251 ? 1.557 16.288 -45.052 1.00 73.88 251 THR A O 1
ATOM 2074 N N . LYS A 1 252 ? -0.543 16.907 -45.546 1.00 65.94 252 LYS A N 1
ATOM 2075 C CA . LYS A 1 252 ? -1.099 16.607 -44.216 1.00 65.94 252 LYS A CA 1
ATOM 2076 C C . LYS A 1 252 ? -1.066 15.094 -43.977 1.00 65.94 252 LYS A C 1
ATOM 2078 O O . LYS A 1 252 ? -1.660 14.345 -44.749 1.00 65.94 252 LYS A O 1
ATOM 2083 N N . VAL A 1 253 ? -0.365 14.667 -42.929 1.00 76.12 253 VAL A N 1
ATOM 2084 C CA . VAL A 1 253 ? -0.161 13.256 -42.576 1.00 76.12 253 VAL A CA 1
ATOM 2085 C C . VAL A 1 253 ? -0.683 13.019 -41.164 1.00 76.12 253 VAL A C 1
ATOM 2087 O O . VAL A 1 253 ? -0.473 13.834 -40.266 1.00 76.12 253 VAL A O 1
ATOM 2090 N N . GLU A 1 254 ? -1.387 11.905 -40.995 1.00 82.25 254 GLU A N 1
ATOM 2091 C CA . GLU A 1 254 ? -1.726 11.335 -39.696 1.00 82.25 254 GLU A CA 1
ATOM 2092 C C . GLU A 1 254 ? -0.761 10.182 -39.423 1.00 82.25 254 GLU A C 1
ATOM 2094 O O . GLU A 1 254 ? -0.581 9.311 -40.273 1.00 82.25 254 GLU A O 1
ATOM 2099 N N . LEU A 1 255 ? -0.136 10.191 -38.249 1.00 85.81 255 LEU A N 1
ATOM 2100 C CA . LEU A 1 255 ? 0.809 9.166 -37.826 1.00 85.81 255 LEU A CA 1
ATOM 2101 C C . LEU A 1 255 ? 0.264 8.435 -36.603 1.00 85.81 255 LEU A C 1
ATOM 2103 O O . LEU A 1 255 ? -0.122 9.076 -35.623 1.00 85.81 255 LEU A O 1
ATOM 2107 N N . ARG A 1 256 ? 0.242 7.101 -36.636 1.00 86.19 256 ARG A N 1
ATOM 2108 C CA . ARG A 1 256 ? -0.166 6.299 -35.475 1.00 86.19 256 ARG A CA 1
ATOM 2109 C C . ARG A 1 256 ? 0.995 6.142 -34.501 1.00 86.19 256 ARG A C 1
ATOM 2111 O O . ARG A 1 256 ? 2.152 6.207 -34.906 1.00 86.19 256 ARG A O 1
ATOM 2118 N N . SER A 1 257 ? 0.721 5.867 -33.224 1.00 82.62 257 SER A N 1
ATOM 2119 C CA . SER A 1 257 ? 1.794 5.588 -32.250 1.00 82.62 257 SER A CA 1
ATOM 2120 C C . SER A 1 257 ? 2.695 4.415 -32.636 1.00 82.62 257 SER A C 1
ATOM 2122 O O . SER A 1 257 ? 3.862 4.419 -32.258 1.00 82.62 257 SER A O 1
ATOM 2124 N N . THR A 1 258 ? 2.183 3.422 -33.366 1.00 81.44 258 THR A N 1
ATOM 2125 C CA . THR A 1 258 ? 2.981 2.304 -33.896 1.00 81.44 258 THR A CA 1
ATOM 2126 C C . THR A 1 258 ? 4.028 2.789 -34.890 1.00 81.44 258 THR A C 1
ATOM 2128 O O . THR A 1 258 ? 5.197 2.440 -34.772 1.00 81.44 258 THR A O 1
ATOM 2131 N N . ASP A 1 259 ? 3.618 3.661 -35.804 1.00 84.19 259 ASP A N 1
ATOM 2132 C CA . ASP A 1 259 ? 4.469 4.186 -36.870 1.00 84.19 259 ASP A CA 1
ATOM 2133 C C . ASP A 1 259 ? 5.443 5.231 -36.302 1.00 84.19 259 ASP A C 1
ATOM 2135 O O . ASP A 1 259 ? 6.620 5.273 -36.647 1.00 84.19 259 ASP A O 1
ATOM 2139 N N . LEU A 1 260 ? 4.975 6.028 -35.337 1.00 86.19 260 LEU A N 1
ATOM 2140 C CA . LEU A 1 260 ? 5.816 6.936 -34.564 1.00 86.19 260 LEU A CA 1
ATOM 2141 C C . LEU A 1 260 ? 6.888 6.179 -33.765 1.00 86.19 260 LEU A C 1
ATOM 2143 O O . LEU A 1 260 ? 8.027 6.632 -33.681 1.00 86.19 260 LEU A O 1
ATOM 2147 N N . TYR A 1 261 ? 6.560 5.019 -33.194 1.00 88.81 261 TYR A N 1
ATOM 2148 C CA . TYR A 1 261 ? 7.537 4.202 -32.478 1.00 88.81 261 TYR A CA 1
ATOM 2149 C C . TYR A 1 261 ? 8.670 3.718 -33.395 1.00 88.81 261 TYR A C 1
ATOM 2151 O O . TYR A 1 261 ? 9.833 3.713 -32.981 1.00 88.81 261 TYR A O 1
ATOM 2159 N N . ASP A 1 262 ? 8.354 3.364 -34.644 1.00 88.06 262 ASP A N 1
ATOM 2160 C CA . ASP A 1 262 ? 9.349 2.963 -35.642 1.00 88.06 262 ASP A CA 1
ATOM 2161 C C . ASP A 1 262 ? 10.349 4.075 -35.982 1.00 88.06 262 ASP A C 1
ATOM 2163 O O . ASP A 1 262 ? 11.526 3.796 -36.230 1.00 88.06 262 ASP A O 1
ATOM 2167 N N . GLU A 1 263 ? 9.914 5.331 -35.927 1.00 86.62 263 GLU A N 1
ATOM 2168 C CA . GLU A 1 263 ? 10.787 6.496 -36.073 1.00 86.62 263 GLU A CA 1
ATOM 2169 C C . GLU A 1 263 ? 11.585 6.785 -34.798 1.00 86.62 263 GLU A C 1
ATOM 2171 O O . GLU A 1 263 ? 12.796 7.017 -34.841 1.00 86.62 263 GLU A O 1
ATOM 2176 N N . ILE A 1 264 ? 10.939 6.694 -33.638 1.00 84.12 264 ILE A N 1
ATOM 2177 C CA . ILE A 1 264 ? 11.557 7.001 -32.347 1.00 84.12 264 ILE A CA 1
ATOM 2178 C C . ILE A 1 264 ? 12.682 6.029 -31.997 1.00 84.12 264 ILE A C 1
ATOM 2180 O O . ILE A 1 264 ? 13.737 6.453 -31.520 1.00 84.12 264 ILE A O 1
ATOM 2184 N N . ARG A 1 265 ? 12.519 4.734 -32.293 1.00 87.81 265 ARG A N 1
ATOM 2185 C CA . ARG A 1 265 ? 13.546 3.713 -32.015 1.00 87.81 265 ARG A CA 1
ATOM 2186 C C . ARG A 1 265 ? 14.844 3.897 -32.810 1.00 87.81 265 ARG A C 1
ATOM 2188 O O . ARG A 1 265 ? 15.819 3.195 -32.541 1.00 87.81 265 ARG A O 1
ATOM 2195 N N . LYS A 1 266 ? 14.881 4.813 -33.787 1.00 87.06 266 LYS A N 1
ATOM 2196 C CA . LYS A 1 266 ? 16.117 5.210 -34.482 1.00 87.06 266 LYS A CA 1
ATOM 2197 C C . LYS A 1 266 ? 17.028 6.054 -33.582 1.00 87.06 266 LYS A C 1
ATOM 2199 O O . LYS A 1 266 ? 18.239 6.066 -33.786 1.00 87.06 266 LYS A O 1
ATOM 2204 N N . ASN A 1 267 ? 16.478 6.724 -32.566 1.00 88.44 267 ASN A N 1
ATOM 2205 C CA . ASN A 1 267 ? 17.257 7.414 -31.542 1.00 88.44 267 ASN A CA 1
ATOM 2206 C C . ASN A 1 267 ? 17.703 6.423 -30.461 1.00 88.44 267 ASN A C 1
ATOM 2208 O O . ASN A 1 267 ? 16.879 5.761 -29.833 1.00 88.44 267 ASN A O 1
ATOM 2212 N N . LYS A 1 268 ? 19.020 6.342 -30.234 1.00 84.75 268 LYS A N 1
ATOM 2213 C CA . LYS A 1 268 ? 19.635 5.386 -29.302 1.00 84.75 268 LYS A CA 1
ATOM 2214 C C . LYS A 1 268 ? 19.091 5.524 -27.874 1.00 84.75 268 LYS A C 1
ATOM 2216 O O . LYS A 1 268 ? 18.683 4.527 -27.291 1.00 84.75 268 LYS A O 1
ATOM 2221 N N . THR A 1 269 ? 18.999 6.749 -27.360 1.00 81.00 269 THR A N 1
ATOM 2222 C CA . THR A 1 269 ? 18.492 7.036 -26.009 1.00 81.00 269 THR A CA 1
ATOM 2223 C C . THR A 1 269 ? 17.023 6.649 -25.858 1.00 81.00 269 THR A C 1
ATOM 2225 O O . THR A 1 269 ? 16.627 6.074 -24.847 1.00 81.00 269 THR A O 1
ATOM 2228 N N . LEU A 1 270 ? 16.198 6.924 -26.872 1.00 85.94 270 LEU A N 1
ATOM 2229 C CA . LEU A 1 270 ? 14.778 6.565 -26.830 1.00 85.94 270 LEU A CA 1
ATOM 2230 C C . LEU A 1 270 ? 14.551 5.066 -27.039 1.00 85.94 270 LEU A C 1
ATOM 2232 O O . LEU A 1 270 ? 13.625 4.518 -26.452 1.00 85.94 270 LEU A O 1
ATOM 2236 N N . LYS A 1 271 ? 15.406 4.385 -27.807 1.00 87.81 271 LYS A N 1
ATOM 2237 C CA . LYS A 1 271 ? 15.382 2.925 -27.955 1.00 87.81 271 LYS A CA 1
ATOM 2238 C C . LYS A 1 271 ? 15.757 2.211 -26.657 1.00 87.81 271 LYS A C 1
ATOM 2240 O O . LYS A 1 271 ? 15.104 1.237 -26.304 1.00 87.81 271 LYS A O 1
ATOM 2245 N N . GLU A 1 272 ? 16.778 2.697 -25.954 1.00 83.25 272 GLU A N 1
ATOM 2246 C CA . GLU A 1 272 ? 17.168 2.187 -24.632 1.00 83.25 272 GLU A CA 1
ATOM 2247 C C . GLU A 1 272 ? 16.049 2.412 -23.608 1.00 83.25 272 GLU A C 1
ATOM 2249 O O . GLU A 1 272 ? 15.723 1.515 -22.836 1.00 83.25 272 GLU A O 1
ATOM 2254 N N . ARG A 1 273 ? 15.395 3.580 -23.648 1.00 83.25 273 ARG A N 1
ATOM 2255 C CA . ARG A 1 273 ? 14.270 3.889 -22.757 1.00 83.25 273 ARG A CA 1
ATOM 2256 C C . ARG A 1 273 ? 12.983 3.134 -23.105 1.00 83.25 273 ARG A C 1
ATOM 2258 O O . ARG A 1 273 ? 12.209 2.811 -22.208 1.00 83.25 273 ARG A O 1
ATOM 2265 N N . PHE A 1 274 ? 12.735 2.875 -24.387 1.00 89.81 274 PHE A N 1
ATOM 2266 C CA . PHE A 1 274 ? 11.528 2.223 -24.896 1.00 89.81 274 PHE A CA 1
ATOM 2267 C C . PHE A 1 274 ? 11.892 1.043 -25.815 1.00 89.81 274 PHE A C 1
ATOM 2269 O O . PHE A 1 274 ? 11.675 1.107 -27.030 1.00 89.81 274 PHE A O 1
ATOM 2276 N N . PRO A 1 275 ? 12.404 -0.071 -25.261 1.00 78.75 275 PRO A N 1
ATOM 2277 C CA . PRO A 1 275 ? 12.816 -1.232 -26.054 1.00 78.75 275 PRO A CA 1
ATOM 2278 C C . PRO A 1 275 ? 11.644 -1.935 -26.754 1.00 78.75 275 PRO A C 1
ATOM 2280 O O . PRO A 1 275 ? 11.855 -2.656 -27.729 1.00 78.75 275 PRO A O 1
ATOM 2283 N N . HIS A 1 276 ? 10.407 -1.683 -26.302 1.00 83.06 276 HIS A N 1
ATOM 2284 C CA . HIS A 1 276 ? 9.184 -2.231 -26.885 1.00 83.06 276 HIS A CA 1
ATOM 2285 C C . HIS A 1 276 ? 8.105 -1.156 -27.118 1.00 83.06 276 HIS A C 1
ATOM 2287 O O . HIS A 1 276 ? 7.960 -0.240 -26.299 1.00 83.06 276 HIS A O 1
ATOM 2293 N N . PRO A 1 277 ? 7.270 -1.297 -28.171 1.00 82.00 277 PRO A N 1
ATOM 2294 C CA . PRO A 1 277 ? 6.199 -0.345 -28.491 1.00 82.00 277 PRO A CA 1
ATOM 2295 C C . PRO A 1 277 ? 5.153 -0.228 -27.376 1.00 82.00 277 PRO A C 1
ATOM 2297 O O . PRO A 1 277 ? 4.533 0.823 -27.213 1.00 82.00 277 PRO A O 1
ATOM 2300 N N . VAL A 1 278 ? 4.970 -1.282 -26.576 1.00 78.50 278 VAL A N 1
ATOM 2301 C CA . VAL A 1 278 ? 4.067 -1.278 -25.415 1.00 78.50 278 VAL A CA 1
ATOM 2302 C C . VAL A 1 278 ? 4.523 -0.256 -24.370 1.00 78.50 278 VAL A C 1
ATOM 2304 O O . VAL A 1 278 ? 3.711 0.539 -23.903 1.00 78.50 278 VAL A O 1
ATOM 2307 N N . LEU A 1 279 ? 5.823 -0.214 -24.056 1.00 78.44 279 LEU A N 1
ATOM 2308 C CA . LEU A 1 279 ? 6.396 0.725 -23.084 1.00 78.44 279 LEU A CA 1
ATOM 2309 C C . LEU A 1 279 ? 6.269 2.174 -23.565 1.00 78.44 279 LEU A C 1
ATOM 2311 O O . LEU A 1 279 ? 5.916 3.060 -22.789 1.00 78.44 279 LEU A O 1
ATOM 2315 N N . PHE A 1 280 ? 6.473 2.400 -24.864 1.00 87.75 280 PHE A N 1
ATOM 2316 C CA . PHE A 1 280 ? 6.272 3.705 -25.487 1.00 87.75 280 PHE A CA 1
ATOM 2317 C C . PHE A 1 280 ? 4.812 4.181 -25.389 1.00 87.75 280 PHE A C 1
ATOM 2319 O O . PHE A 1 280 ? 4.542 5.289 -24.927 1.00 87.75 280 PHE A O 1
ATOM 2326 N N . ASN A 1 281 ? 3.846 3.330 -25.748 1.00 85.12 281 ASN A N 1
ATOM 2327 C CA . ASN A 1 281 ? 2.422 3.669 -25.649 1.00 85.12 281 ASN A CA 1
ATOM 2328 C C . ASN A 1 281 ? 1.972 3.881 -24.195 1.00 85.12 281 ASN A C 1
ATOM 2330 O O . ASN A 1 281 ? 1.154 4.759 -23.914 1.00 85.12 281 ASN A O 1
ATOM 2334 N N . ARG A 1 282 ? 2.531 3.113 -23.255 1.00 81.25 282 ARG A N 1
ATOM 2335 C CA . ARG A 1 282 ? 2.275 3.262 -21.819 1.00 81.25 282 ARG A CA 1
ATOM 2336 C C . ARG A 1 282 ? 2.824 4.585 -21.278 1.00 81.25 282 ARG A C 1
ATOM 2338 O O . ARG A 1 282 ? 2.145 5.248 -20.496 1.00 81.25 282 ARG A O 1
ATOM 2345 N N . PHE A 1 283 ? 3.996 5.011 -21.747 1.00 88.06 283 PHE A N 1
ATOM 2346 C CA . PHE A 1 283 ? 4.557 6.327 -21.445 1.00 88.06 283 PHE A CA 1
ATOM 2347 C C . PHE A 1 283 ? 3.668 7.465 -21.966 1.00 88.06 283 PHE A C 1
ATOM 2349 O O . PHE A 1 283 ? 3.311 8.351 -21.191 1.00 88.06 283 PHE A O 1
ATOM 2356 N N . LEU A 1 284 ? 3.221 7.407 -23.227 1.00 88.25 284 LEU A N 1
ATOM 2357 C CA . LEU A 1 284 ? 2.277 8.392 -23.775 1.00 88.25 284 LEU A CA 1
ATOM 2358 C C . LEU A 1 284 ? 0.977 8.453 -22.957 1.00 88.25 284 LEU A C 1
ATOM 2360 O O . LEU A 1 284 ? 0.485 9.541 -22.653 1.00 88.25 284 LEU A O 1
ATOM 2364 N N . ARG A 1 285 ? 0.460 7.295 -22.520 1.00 84.12 285 ARG A N 1
ATOM 2365 C CA . ARG A 1 285 ? -0.724 7.205 -21.650 1.00 84.12 285 ARG A CA 1
ATOM 2366 C C . ARG A 1 285 ? -0.517 7.907 -20.312 1.00 84.12 285 ARG A C 1
ATOM 2368 O O . ARG A 1 285 ? -1.370 8.707 -19.936 1.00 84.12 285 ARG A O 1
ATOM 2375 N N . LYS A 1 286 ? 0.606 7.652 -19.632 1.00 82.19 286 LYS A N 1
ATOM 2376 C CA . LYS A 1 286 ? 0.964 8.327 -18.374 1.00 82.19 286 LYS A CA 1
ATOM 2377 C C . LYS A 1 286 ? 1.003 9.846 -18.567 1.00 82.19 286 LYS A C 1
ATOM 2379 O O . LYS A 1 286 ? 0.314 10.570 -17.859 1.00 82.19 286 LYS A O 1
ATOM 2384 N N . GLN A 1 287 ? 1.725 10.320 -19.586 1.00 86.44 287 GLN A N 1
ATOM 2385 C CA . GLN A 1 287 ? 1.855 11.755 -19.862 1.00 86.44 287 GLN A CA 1
ATOM 2386 C C . GLN A 1 287 ? 0.516 12.414 -20.224 1.00 86.44 287 GLN A C 1
ATOM 2388 O O . GLN A 1 287 ? 0.298 13.588 -19.929 1.00 86.44 287 GLN A O 1
ATOM 2393 N N . HIS A 1 288 ? -0.401 11.679 -20.855 1.00 85.00 288 HIS A N 1
ATOM 2394 C CA . HIS A 1 288 ? -1.755 12.156 -21.118 1.00 85.00 288 HIS A CA 1
ATOM 2395 C C . HIS A 1 288 ? -2.595 12.280 -19.843 1.00 85.00 288 HIS A C 1
ATOM 2397 O O . HIS A 1 288 ? -3.248 13.303 -19.657 1.00 85.00 288 HIS A O 1
ATOM 2403 N N . GLN A 1 289 ? -2.562 11.266 -18.973 1.00 78.94 289 GLN A N 1
ATOM 2404 C CA . GLN A 1 289 ? -3.296 11.259 -17.702 1.00 78.94 289 GLN A CA 1
ATOM 2405 C C . GLN A 1 289 ? -2.807 12.352 -16.744 1.00 78.94 289 GLN A C 1
ATOM 2407 O O . GLN A 1 289 ? -3.610 12.952 -16.041 1.00 78.94 289 GLN A O 1
ATOM 2412 N N . GLU A 1 290 ? -1.510 12.657 -16.772 1.00 78.75 290 GLU A N 1
ATOM 2413 C CA . GLU A 1 290 ? -0.896 13.761 -16.022 1.00 78.75 290 GLU A CA 1
ATOM 2414 C C . GLU A 1 290 ? -1.149 15.140 -16.667 1.00 78.75 290 GLU A C 1
ATOM 2416 O O . GLU A 1 290 ? -0.717 16.163 -16.145 1.00 78.75 290 GLU A O 1
ATOM 2421 N N . GLY A 1 291 ? -1.830 15.196 -17.819 1.00 78.75 291 GLY A N 1
ATOM 2422 C CA . GLY A 1 291 ? -2.142 16.442 -18.525 1.00 78.75 291 GLY A CA 1
ATOM 2423 C C . GLY A 1 291 ? -0.951 17.098 -19.235 1.00 78.75 291 GLY A C 1
ATOM 2424 O O . GLY A 1 291 ? -1.107 18.175 -19.808 1.00 78.75 291 GLY A O 1
ATOM 2425 N N . VAL A 1 292 ? 0.221 16.459 -19.244 1.00 79.19 292 VAL A N 1
ATOM 2426 C CA . VAL A 1 292 ? 1.479 16.994 -19.793 1.00 79.19 292 VAL A CA 1
ATOM 2427 C C . VAL A 1 292 ? 1.580 16.778 -21.307 1.00 79.19 292 VAL A C 1
ATOM 2429 O O . VAL A 1 292 ? 2.067 17.646 -22.031 1.00 79.19 292 VAL A O 1
ATOM 2432 N N . LEU A 1 293 ? 1.066 15.654 -21.824 1.00 84.81 293 LEU A N 1
ATOM 2433 C CA . LEU A 1 293 ? 1.243 15.262 -23.229 1.00 84.81 293 LEU A CA 1
ATOM 2434 C C . LEU A 1 293 ? 0.762 16.329 -24.213 1.00 84.81 293 LEU A C 1
ATOM 2436 O O . LEU A 1 293 ? 1.502 16.698 -25.117 1.00 84.81 293 LEU A O 1
ATOM 2440 N N . LYS A 1 294 ? -0.452 16.857 -24.021 1.00 84.44 294 LYS A N 1
ATOM 2441 C CA . LYS A 1 294 ? -1.024 17.876 -24.916 1.00 84.44 294 LYS A CA 1
ATOM 2442 C C . LYS A 1 294 ? -0.366 19.250 -24.774 1.00 84.44 294 LYS A C 1
ATOM 2444 O O . LYS A 1 294 ? -0.486 20.059 -25.684 1.00 84.44 294 LYS A O 1
ATOM 2449 N N . GLN A 1 295 ? 0.332 19.515 -23.669 1.00 77.38 295 GLN A N 1
ATOM 2450 C CA . GLN A 1 295 ? 1.088 20.759 -23.497 1.00 77.38 295 GLN A CA 1
ATOM 2451 C C . GLN A 1 295 ? 2.374 20.744 -24.334 1.00 77.38 295 GLN A C 1
ATOM 2453 O O . GLN A 1 295 ? 2.800 21.781 -24.832 1.00 77.38 295 GLN A O 1
ATOM 2458 N N . ILE A 1 296 ? 2.979 19.564 -24.512 1.00 80.94 296 ILE A N 1
ATOM 2459 C CA . ILE A 1 296 ? 4.249 19.398 -25.234 1.00 80.94 296 ILE A CA 1
ATOM 2460 C C . ILE A 1 296 ? 4.021 18.985 -26.696 1.00 80.94 296 ILE A C 1
ATOM 2462 O O . ILE A 1 296 ? 4.723 19.465 -27.585 1.00 80.94 296 ILE A O 1
ATOM 2466 N N . ILE A 1 297 ? 3.030 18.132 -26.960 1.00 87.44 297 ILE A N 1
ATOM 2467 C CA . ILE A 1 297 ? 2.644 17.640 -28.288 1.00 87.44 297 ILE A CA 1
ATOM 2468 C C . ILE A 1 297 ? 1.154 17.971 -28.507 1.00 87.44 297 ILE A C 1
ATOM 2470 O O . ILE A 1 297 ? 0.285 17.113 -28.317 1.00 87.44 297 ILE A O 1
ATOM 2474 N N . PRO A 1 298 ? 0.829 19.228 -28.867 1.00 78.50 298 PRO A N 1
ATOM 2475 C CA . PRO A 1 298 ? -0.558 19.698 -28.938 1.00 78.50 298 PRO A CA 1
ATOM 2476 C C . PRO A 1 298 ? -1.360 19.027 -30.057 1.00 78.50 298 PRO A C 1
ATOM 2478 O O . PRO A 1 298 ? -2.559 18.798 -29.904 1.00 78.50 298 PRO A O 1
ATOM 2481 N N . ASN A 1 299 ? -0.696 18.626 -31.142 1.00 85.25 299 ASN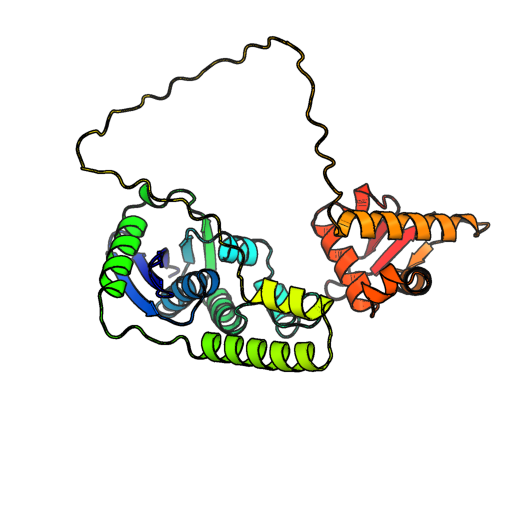 A N 1
ATOM 2482 C CA . ASN A 1 299 ? -1.320 17.956 -32.282 1.00 85.25 299 ASN A CA 1
ATOM 2483 C C . ASN A 1 299 ? -1.398 16.431 -32.089 1.00 85.25 299 ASN A C 1
ATOM 2485 O O . ASN A 1 299 ? -1.095 15.668 -33.005 1.00 85.25 299 ASN A O 1
ATOM 2489 N N . CYS A 1 300 ? -1.765 15.980 -30.885 1.00 86.56 300 CYS A N 1
ATOM 2490 C CA . CYS A 1 300 ? -2.071 14.577 -30.620 1.00 86.56 300 CYS A CA 1
ATOM 2491 C C . CYS A 1 300 ? -3.565 14.390 -30.320 1.00 86.56 300 CYS A C 1
ATOM 2493 O O . CYS A 1 300 ? -4.176 15.104 -29.515 1.00 86.56 300 CYS A O 1
ATOM 2495 N N . LYS A 1 301 ? -4.161 13.393 -30.966 1.00 85.19 301 LYS A N 1
ATOM 2496 C CA . LYS A 1 301 ? -5.505 12.898 -30.695 1.00 85.19 301 LYS A CA 1
ATOM 2497 C C . LYS A 1 301 ? -5.392 11.488 -30.138 1.00 85.19 301 LYS A C 1
ATOM 2499 O O . LYS A 1 301 ? -4.601 10.678 -30.611 1.00 85.19 301 LYS A O 1
ATOM 2504 N N . ILE A 1 302 ? -6.205 11.206 -29.135 1.00 82.44 302 ILE A N 1
ATOM 2505 C CA . ILE A 1 302 ? -6.319 9.884 -28.543 1.00 82.44 302 ILE A CA 1
ATOM 2506 C C . ILE A 1 302 ? -7.685 9.311 -28.890 1.00 82.44 302 ILE A C 1
ATOM 2508 O O . ILE A 1 302 ? -8.698 10.006 -28.778 1.00 82.44 302 ILE A O 1
ATOM 2512 N N . ASP A 1 303 ? -7.699 8.066 -29.337 1.00 78.38 303 ASP A N 1
ATOM 2513 C CA . ASP A 1 303 ? -8.901 7.259 -29.409 1.00 78.38 303 ASP A CA 1
ATOM 2514 C C . ASP A 1 303 ? -8.980 6.389 -28.154 1.00 78.38 303 ASP A C 1
ATOM 2516 O O . ASP A 1 303 ? -8.136 5.523 -27.912 1.00 78.38 303 ASP A O 1
ATOM 2520 N N . THR A 1 304 ? -9.976 6.696 -27.327 1.00 71.00 304 THR A N 1
ATOM 2521 C CA . THR A 1 304 ? -10.258 6.028 -26.055 1.00 71.00 304 THR A CA 1
ATOM 2522 C C . THR A 1 304 ? -11.445 5.074 -26.161 1.00 71.00 304 THR A C 1
ATOM 2524 O O . THR A 1 304 ? -11.935 4.621 -25.130 1.00 71.00 304 THR A O 1
ATOM 2527 N N . PHE A 1 305 ? -11.959 4.797 -27.370 1.00 65.25 305 PHE A N 1
ATOM 2528 C CA . PHE A 1 305 ? -13.119 3.914 -27.552 1.00 65.25 305 PHE A CA 1
ATOM 2529 C C . PHE A 1 305 ? -12.824 2.485 -27.084 1.00 65.25 305 PHE A C 1
ATOM 2531 O O . PHE A 1 305 ? -13.716 1.798 -26.592 1.00 65.25 305 PHE A O 1
ATOM 2538 N N . ASN A 1 306 ? -11.564 2.059 -27.203 1.00 59.38 306 ASN A N 1
ATOM 2539 C CA . ASN A 1 306 ? -11.060 0.835 -26.606 1.00 59.38 306 ASN A CA 1
ATOM 2540 C C . ASN A 1 306 ? -10.267 1.175 -25.331 1.00 59.38 306 ASN A C 1
ATOM 2542 O O . ASN A 1 306 ? -9.193 1.775 -25.389 1.00 59.38 306 ASN A O 1
ATOM 2546 N N . THR A 1 307 ? -10.802 0.792 -24.172 1.00 56.62 307 THR A N 1
ATOM 2547 C CA . THR A 1 307 ? -10.175 1.031 -22.862 1.00 56.62 307 THR A CA 1
ATOM 2548 C C . THR A 1 307 ? -8.913 0.200 -22.635 1.00 56.62 307 THR A C 1
ATOM 2550 O O . THR A 1 307 ? -8.072 0.580 -21.813 1.00 56.62 307 THR A O 1
ATOM 2553 N N . ASP A 1 308 ? -8.761 -0.886 -23.394 1.00 47.47 308 ASP A N 1
ATOM 2554 C CA . ASP A 1 308 ? -7.650 -1.831 -23.291 1.00 47.47 308 ASP A CA 1
ATOM 2555 C C . ASP A 1 308 ? -6.459 -1.372 -24.149 1.00 47.47 308 ASP A C 1
ATOM 2557 O O . ASP A 1 308 ? -5.304 -1.620 -23.801 1.00 47.47 308 ASP A O 1
ATOM 2561 N N . PHE A 1 309 ? -6.716 -0.612 -25.225 1.00 61.56 309 PHE A N 1
ATOM 2562 C CA . PHE A 1 309 ? -5.689 -0.103 -26.138 1.00 61.56 309 PHE A CA 1
ATOM 2563 C C . PHE A 1 309 ? -6.000 1.318 -26.614 1.00 61.56 309 PHE A C 1
ATOM 2565 O O . PHE A 1 309 ? -6.793 1.529 -27.529 1.00 61.56 309 PHE A O 1
ATOM 2572 N N . TYR A 1 310 ? -5.312 2.302 -26.031 1.00 72.00 310 TYR A N 1
ATOM 2573 C CA . TYR A 1 310 ? -5.361 3.675 -26.530 1.00 72.00 310 TYR A CA 1
ATOM 2574 C C . TYR A 1 310 ? -4.651 3.755 -27.875 1.00 72.00 310 TYR A C 1
ATOM 2576 O O . TYR A 1 310 ? -3.474 3.397 -27.983 1.00 72.00 310 TYR A O 1
ATOM 2584 N N . GLN A 1 311 ? -5.353 4.262 -28.884 1.00 78.44 311 GLN A N 1
ATOM 2585 C CA . GLN A 1 311 ? -4.764 4.495 -30.192 1.00 78.44 311 GLN A CA 1
ATOM 2586 C C . GLN A 1 311 ? -4.452 5.979 -30.342 1.00 78.44 311 GLN A C 1
ATOM 2588 O O . GLN A 1 311 ? -5.330 6.835 -30.237 1.00 78.44 311 GLN A O 1
ATOM 2593 N N . TRP A 1 312 ? -3.176 6.290 -30.543 1.00 86.00 312 TRP A N 1
ATOM 2594 C CA . TRP A 1 312 ? -2.712 7.668 -30.644 1.00 86.00 312 TRP A CA 1
ATOM 2595 C C . TRP A 1 312 ? -2.529 8.047 -32.098 1.00 86.00 312 TRP A C 1
ATOM 2597 O O . TRP A 1 312 ? -1.947 7.286 -32.872 1.00 86.00 312 TRP A O 1
ATOM 2607 N N . TYR A 1 313 ? -2.976 9.248 -32.423 1.00 87.25 313 TYR A N 1
ATOM 2608 C CA . TYR A 1 313 ? -2.865 9.852 -33.735 1.00 87.25 313 TYR A CA 1
ATOM 2609 C C . TYR A 1 313 ? -2.161 11.192 -33.581 1.00 87.25 313 TYR A C 1
ATOM 2611 O O . TYR A 1 313 ? -2.569 12.022 -32.770 1.00 87.25 313 TYR A O 1
ATOM 2619 N N . PHE A 1 314 ? -1.102 11.394 -34.346 1.00 89.00 314 PHE A N 1
ATOM 2620 C CA . PHE A 1 314 ? -0.331 12.626 -34.367 1.00 89.00 314 PHE A CA 1
ATOM 2621 C C . PHE A 1 314 ? -0.502 13.290 -35.722 1.00 89.00 314 PHE A C 1
ATOM 2623 O O . PHE A 1 314 ? -0.449 12.619 -36.755 1.00 89.00 314 PHE A O 1
ATOM 2630 N N . HIS A 1 315 ? -0.710 14.600 -35.720 1.00 84.00 315 HIS A N 1
ATOM 2631 C CA . HIS A 1 315 ? -1.045 15.350 -36.925 1.00 84.00 315 HIS A CA 1
ATOM 2632 C C . HIS A 1 315 ? -0.043 16.473 -37.172 1.00 84.00 315 HIS A C 1
ATOM 2634 O O . HIS A 1 315 ? 0.401 17.145 -36.238 1.00 84.00 315 HIS A O 1
ATOM 2640 N N . ARG A 1 316 ? 0.262 16.696 -38.451 1.00 72.88 316 ARG A N 1
ATOM 2641 C CA . ARG A 1 316 ? 0.871 17.943 -38.914 1.00 72.88 316 ARG A CA 1
ATOM 2642 C C . ARG A 1 316 ? -0.178 19.035 -39.101 1.00 72.88 316 ARG A C 1
ATOM 2644 O O . ARG A 1 316 ? -1.251 18.739 -39.688 1.00 72.88 316 ARG A O 1
#

Radius of gyration: 24.8 Å; chains: 1; bounding box: 58×59×79 Å

pLDDT: mean 79.97, std 19.76, range [24.27, 98.5]

Secondary structure (DSSP, 8-state):
---EEEEEEEEEE-TTSS-EEEEEEEEETTEEEEEEEEEES--HHHHHHHHHHHHHHTSPTT-EEEEEE--HHHHHHHHTTHHHHHHHTTT--TTSSPPTTHHHHHHHHHHHHHSEEEEEE-S-GGG-HHHHHHHHHHHHHHTSS-PEE-HHHHHHHHHHHHHHHHHHHTT-HHHHHHHHHHHS-------------SS------------------------------HHHHHHHHHHHHHHHHHHT-SS--EEEHHHHHHHHTTSHHHHHH-SSHHHHHHHHHHHHHTT-HHHH-TTEEEE-SSSS-PEEEEE-

Foldseek 3Di:
DAAEKEKEKDKDQDPVAQKIKMKIWIDRPPDIDMDMAMEHLDDPLLNQLVNVLVRLVVDFFRYAYEYEGADPNVVVCVVVCVLVVCVVVVQADLPRDHDVNSVSSVSVVVSVVRYNYDYDHDNDQVVPVNSVVRNVVRVVNVPDPDHHYPVVSVVVVVVLVVVLVVCVVVVVVVVNVVSVVVVCDPPPPPPDDDPPDDPPDPDDDDDDDDDDDDDDDDDDDDPPVPPPDPLLVLLLVLQVQVVVVVVPDPDKDKDKLVRSVVSQCVDVVSCVQDVDSVSVQVSLVVCVVVVNNCVNQVQKDWDCVDVVDIIIIGID

Sequence (316 aa):
MKYKIDLYTRVKIDTSSDAKAYANMLCIGDQCKTFAEGFIENSQSRISLMAIVKGLEQIKEGAEVTIYATSKYVMNTFEKGWVLNWKYNDWLKADGEPPLNVDLWMRFAVQMERHKLTFNYVSNYKKYPQLVECRDVGAAILLQPNLLIDEVYRAYLEELQYKLHDLIDEHRVAEIEVVLDTIEEPEEEIVYEPVYESLDEIEDEHEDEEEETEESQSHTRPTVFTRMPSDIKLLVTIRDQLNQYFADQPTKVELRSTDLYDEIRKNKTLKERFPHPVLFNRFLRKQHQEGVLKQIIPNCKIDTFNTDFYQWYFHR

InterPro domains:
  IPR002156 Ribonuclease H domain [PF00075] (31-123)
  IPR002156 Ribonuclease H domain [PS50879] (7-144)
  IPR012337 Ribonuclease H-like superfamily [SSF53098] (21-123)
  IPR036397 Ribonuclease H superfamily [G3DSA:3.30.420.10] (20-127)